Protein AF-A0A4Q3UTW3-F1 (afdb_monomer_lite)

Structure (mmCIF, N/CA/C/O backbone):
data_AF-A0A4Q3UTW3-F1
#
_entry.id   AF-A0A4Q3UTW3-F1
#
loop_
_atom_site.group_PDB
_atom_site.id
_atom_site.type_symbol
_atom_site.label_atom_id
_atom_site.label_alt_id
_atom_site.label_comp_id
_atom_site.label_asym_id
_atom_site.label_entity_id
_atom_site.label_seq_id
_atom_site.pdbx_PDB_ins_code
_atom_site.Cartn_x
_atom_site.Cartn_y
_atom_site.Cartn_z
_atom_site.occupancy
_atom_site.B_iso_or_equiv
_atom_site.auth_seq_id
_atom_site.auth_comp_id
_atom_site.auth_asym_id
_atom_site.auth_atom_id
_atom_site.pdbx_PDB_model_num
ATOM 1 N N . MET A 1 1 ? 31.733 -34.500 14.246 1.00 37.34 1 MET A N 1
ATOM 2 C CA . MET A 1 1 ? 31.098 -33.843 13.083 1.00 37.34 1 MET A CA 1
ATOM 3 C C . MET A 1 1 ? 30.281 -32.675 13.599 1.00 37.34 1 MET A C 1
ATOM 5 O O . MET A 1 1 ? 29.190 -32.876 14.114 1.00 37.34 1 MET A O 1
ATOM 9 N N . THR A 1 2 ? 30.853 -31.477 13.564 1.00 31.30 2 THR A N 1
ATOM 10 C CA . THR A 1 2 ? 30.226 -30.256 14.083 1.00 31.30 2 THR A CA 1
ATOM 11 C C . THR A 1 2 ? 29.496 -29.592 12.922 1.00 31.30 2 THR A C 1
ATOM 13 O O . THR A 1 2 ? 30.131 -29.152 11.967 1.00 31.30 2 THR A O 1
ATOM 16 N N . ALA A 1 3 ? 28.164 -29.593 12.955 1.00 35.12 3 ALA A N 1
ATOM 17 C CA . ALA A 1 3 ? 27.350 -28.934 11.943 1.00 35.12 3 ALA A CA 1
ATOM 18 C C . ALA A 1 3 ? 27.510 -27.413 12.083 1.00 35.12 3 ALA A C 1
ATOM 20 O O . ALA A 1 3 ? 27.048 -26.816 13.055 1.00 35.12 3 ALA A O 1
ATOM 21 N N . ALA A 1 4 ? 28.188 -26.793 11.118 1.00 31.64 4 ALA A N 1
ATOM 22 C CA . ALA A 1 4 ? 28.240 -25.347 10.988 1.00 31.64 4 ALA A CA 1
ATOM 23 C C . ALA A 1 4 ? 26.857 -24.847 10.547 1.00 31.64 4 ALA A C 1
ATOM 25 O O . ALA A 1 4 ? 26.476 -24.963 9.383 1.00 31.64 4 ALA A O 1
ATOM 26 N N . PHE A 1 5 ? 26.087 -24.302 11.488 1.00 34.12 5 PHE A N 1
ATOM 27 C CA . PHE A 1 5 ? 24.938 -23.466 11.162 1.00 34.12 5 PHE A CA 1
ATOM 28 C C . PHE A 1 5 ? 25.466 -22.175 10.532 1.00 34.12 5 PHE A C 1
ATOM 30 O O . PHE A 1 5 ? 25.939 -21.279 11.229 1.00 34.12 5 PHE A O 1
ATOM 37 N N . ALA A 1 6 ? 25.405 -22.088 9.204 1.00 33.47 6 ALA A N 1
ATOM 38 C CA . ALA A 1 6 ? 25.599 -20.834 8.498 1.00 33.47 6 ALA A CA 1
ATOM 39 C C . ALA A 1 6 ? 24.454 -19.887 8.884 1.00 33.47 6 ALA A C 1
ATOM 41 O O . ALA A 1 6 ? 23.331 -20.000 8.390 1.00 33.47 6 ALA A O 1
ATOM 42 N N . PHE A 1 7 ? 24.730 -18.963 9.802 1.00 32.09 7 PHE A N 1
ATOM 43 C CA . PHE A 1 7 ? 23.918 -17.768 9.972 1.00 32.09 7 PHE A CA 1
ATOM 44 C C . PHE A 1 7 ? 24.025 -16.974 8.664 1.00 32.09 7 PHE A C 1
ATOM 46 O O . PHE A 1 7 ? 25.027 -16.304 8.423 1.00 32.09 7 PHE A O 1
ATOM 53 N N . LEU A 1 8 ? 23.013 -17.067 7.795 1.00 37.88 8 LEU A N 1
ATOM 54 C CA . LEU A 1 8 ? 22.825 -16.070 6.745 1.00 37.88 8 LEU A CA 1
ATOM 55 C C . LEU A 1 8 ? 22.549 -14.746 7.465 1.00 37.88 8 LEU A C 1
ATOM 57 O O . LEU A 1 8 ? 21.444 -14.513 7.960 1.00 37.88 8 LEU A O 1
ATOM 61 N N . ALA A 1 9 ? 23.573 -13.907 7.593 1.00 41.78 9 ALA A N 1
ATOM 62 C CA . ALA A 1 9 ? 23.400 -12.541 8.047 1.00 41.78 9 ALA A CA 1
ATOM 63 C C . ALA A 1 9 ? 22.489 -11.834 7.034 1.00 41.78 9 ALA A C 1
ATOM 65 O O . ALA A 1 9 ? 22.866 -11.638 5.880 1.00 41.78 9 ALA A O 1
ATOM 66 N N . PHE A 1 10 ? 21.266 -11.495 7.446 1.00 49.75 10 PHE A N 1
ATOM 67 C CA . PHE A 1 10 ? 20.414 -10.592 6.680 1.00 49.75 10 PHE A CA 1
ATOM 68 C C . PHE A 1 10 ? 21.108 -9.227 6.664 1.00 49.75 10 PHE A C 1
ATOM 70 O O . PHE A 1 10 ? 21.113 -8.528 7.678 1.00 49.75 10 PHE A O 1
ATOM 77 N N . LEU A 1 11 ? 21.723 -8.867 5.535 1.00 55.97 11 LEU A N 1
ATOM 78 C CA . LEU A 1 11 ? 22.140 -7.489 5.296 1.00 55.97 11 LEU A CA 1
ATOM 79 C C . LEU A 1 11 ? 20.900 -6.585 5.408 1.00 55.97 11 LEU A C 1
ATOM 81 O O . LEU A 1 11 ? 19.813 -6.992 4.978 1.00 55.97 11 LEU A O 1
ATOM 85 N N . PRO A 1 12 ? 21.021 -5.394 6.020 1.00 60.62 12 PRO A N 1
ATOM 86 C CA . PRO A 1 12 ? 19.911 -4.457 6.077 1.00 60.62 12 PRO A CA 1
ATOM 87 C C . PRO A 1 12 ? 19.474 -4.091 4.652 1.00 60.62 12 PRO A C 1
ATOM 89 O O . PRO A 1 12 ? 20.316 -4.063 3.750 1.00 60.62 12 PRO A O 1
ATOM 92 N N . PRO A 1 13 ? 18.178 -3.809 4.435 1.00 76.00 13 PRO A N 1
ATOM 93 C CA . PRO A 1 13 ? 17.708 -3.399 3.124 1.00 76.00 13 PRO A CA 1
ATOM 94 C C . PRO A 1 13 ? 18.438 -2.128 2.686 1.00 76.00 13 PRO A C 1
ATOM 96 O O . PRO A 1 13 ? 18.526 -1.162 3.447 1.00 76.00 13 PRO A O 1
ATOM 99 N N . SER A 1 14 ? 18.971 -2.139 1.467 1.00 87.62 14 SER A N 1
ATOM 100 C CA . SER A 1 14 ? 19.567 -0.969 0.824 1.00 87.62 14 SER A CA 1
ATOM 101 C C . SER A 1 14 ? 18.603 -0.400 -0.203 1.00 87.62 14 SER A C 1
ATOM 103 O O . SER A 1 14 ? 17.902 -1.154 -0.875 1.00 87.62 14 SER A O 1
ATOM 105 N N . THR A 1 15 ? 18.587 0.923 -0.341 1.00 92.56 15 THR A N 1
ATOM 106 C CA . THR A 1 15 ? 17.746 1.612 -1.323 1.00 92.56 15 THR A CA 1
ATOM 107 C C . THR A 1 15 ? 18.610 2.204 -2.427 1.00 92.56 15 THR A C 1
ATOM 109 O O . THR A 1 15 ? 19.532 2.971 -2.152 1.00 92.56 15 THR A O 1
ATOM 112 N N . GLU A 1 16 ? 18.284 1.877 -3.672 1.00 94.56 16 GLU A N 1
ATOM 113 C CA . GLU A 1 16 ? 18.869 2.446 -4.882 1.00 94.56 16 GLU A CA 1
ATOM 114 C C . GLU A 1 16 ? 17.836 3.350 -5.567 1.00 94.56 16 GLU A C 1
ATOM 116 O O . GLU A 1 16 ? 16.800 2.874 -6.030 1.00 94.56 16 GLU A O 1
ATOM 121 N N . SER A 1 17 ? 18.114 4.653 -5.654 1.00 96.25 17 SER A N 1
ATOM 122 C CA . SER A 1 17 ? 17.310 5.570 -6.470 1.00 96.25 17 SER A CA 1
ATOM 123 C C . SER A 1 17 ? 17.762 5.515 -7.923 1.00 96.25 17 SER A C 1
ATOM 125 O O . SER A 1 17 ? 18.927 5.789 -8.220 1.00 96.25 17 SER A O 1
ATOM 127 N N . LEU A 1 18 ? 16.837 5.233 -8.838 1.00 97.25 18 LEU A N 1
ATOM 128 C CA . LEU A 1 18 ? 17.127 5.181 -10.268 1.00 97.25 18 LEU A CA 1
ATOM 129 C C . LEU A 1 18 ? 17.115 6.594 -10.856 1.00 97.25 18 LEU A C 1
ATOM 131 O O . LEU A 1 18 ? 16.125 7.315 -10.741 1.00 97.25 18 LEU A O 1
ATOM 135 N N . ARG A 1 19 ? 18.227 7.000 -11.479 1.00 97.50 19 ARG A N 1
ATOM 136 C CA . ARG A 1 19 ? 18.476 8.411 -11.837 1.00 97.50 19 ARG A CA 1
ATOM 137 C C . ARG A 1 19 ? 18.655 8.687 -13.323 1.00 97.50 19 ARG A C 1
ATOM 139 O O . ARG A 1 19 ? 18.688 9.852 -13.711 1.00 97.50 19 ARG A O 1
ATOM 146 N N . GLU A 1 20 ? 18.741 7.656 -14.151 1.00 97.38 20 GLU A N 1
ATOM 147 C CA . GLU A 1 20 ? 18.898 7.787 -15.600 1.00 97.38 20 GLU A CA 1
ATOM 148 C C . GLU A 1 20 ? 17.799 7.015 -16.317 1.00 97.38 20 GLU A C 1
ATOM 150 O O . GLU A 1 20 ? 17.431 5.911 -15.911 1.00 97.38 20 GLU A O 1
ATOM 155 N N . ALA A 1 21 ? 17.239 7.620 -17.360 1.00 97.56 21 ALA A N 1
ATOM 156 C CA . ALA A 1 21 ? 16.095 7.068 -18.059 1.00 97.56 21 ALA A CA 1
ATOM 157 C C . ALA A 1 21 ? 15.980 7.606 -19.486 1.00 97.56 21 ALA A C 1
ATOM 159 O O . ALA A 1 21 ? 16.670 8.543 -19.890 1.00 97.56 21 ALA A O 1
ATOM 160 N N . TRP A 1 22 ? 15.018 7.057 -20.218 1.00 96.44 22 TRP A N 1
ATOM 161 C CA . TRP A 1 22 ? 14.526 7.599 -21.477 1.00 96.44 22 TRP A CA 1
ATOM 162 C C . TRP A 1 22 ? 13.038 7.892 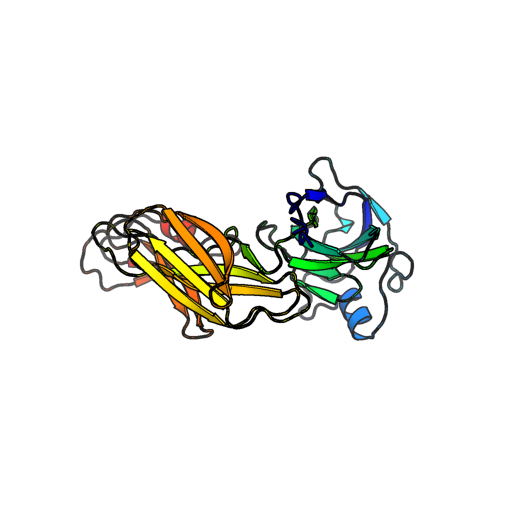-21.355 1.00 96.44 22 TRP A C 1
ATOM 164 O O . TRP A 1 22 ? 12.307 7.117 -20.749 1.00 96.44 22 TRP A O 1
ATOM 174 N N . VAL A 1 23 ? 12.568 8.979 -21.953 1.00 94.88 23 VAL A N 1
ATOM 175 C CA . VAL A 1 23 ? 11.155 9.361 -21.960 1.00 94.88 23 VAL A CA 1
ATOM 176 C C . VAL A 1 23 ? 10.637 9.485 -23.384 1.00 94.88 23 VAL A C 1
ATOM 178 O O . VAL A 1 23 ? 11.327 9.994 -24.265 1.00 94.88 23 VAL A O 1
ATOM 181 N N . VAL A 1 24 ? 9.399 9.051 -23.591 1.00 91.62 24 VAL A N 1
ATOM 182 C CA . VAL A 1 24 ? 8.618 9.308 -24.797 1.00 91.62 24 VAL A CA 1
ATOM 183 C C . VAL A 1 24 ? 7.271 9.932 -24.400 1.00 91.62 24 VAL A C 1
ATOM 185 O O . VAL A 1 24 ? 6.532 9.356 -23.594 1.00 91.62 24 VAL A O 1
ATOM 188 N N . PRO A 1 25 ? 6.905 11.105 -24.945 1.00 89.12 25 PRO A N 1
ATOM 189 C CA . PRO A 1 25 ? 5.555 11.636 -24.801 1.00 89.12 25 PRO A CA 1
ATOM 190 C C . PRO A 1 25 ? 4.553 10.737 -25.530 1.00 89.12 25 PRO A C 1
ATOM 192 O O . PRO A 1 25 ? 4.740 10.427 -26.707 1.00 89.12 25 PRO A O 1
ATOM 195 N N . VAL A 1 26 ? 3.449 10.371 -24.881 1.00 81.19 26 VAL A N 1
ATOM 196 C CA . VAL A 1 26 ? 2.353 9.668 -25.559 1.00 81.19 26 VAL A CA 1
ATOM 197 C C . VAL A 1 26 ? 1.284 10.691 -25.908 1.00 81.19 26 VAL A C 1
ATOM 199 O O . VAL A 1 26 ? 0.589 11.211 -25.035 1.00 81.19 26 VAL A O 1
ATOM 202 N N . LYS A 1 27 ? 1.161 10.998 -27.200 1.00 67.69 27 LYS A N 1
ATOM 203 C CA . LYS A 1 27 ? 0.128 11.905 -27.707 1.00 67.69 27 LYS A CA 1
ATOM 204 C C . LYS A 1 27 ? -1.228 11.195 -27.684 1.00 67.69 27 LYS A C 1
ATOM 206 O O . LYS A 1 27 ? -1.387 10.144 -28.291 1.00 67.69 27 LYS A O 1
ATOM 211 N N . GLY A 1 28 ? -2.205 11.789 -27.010 1.00 62.19 28 GLY A N 1
ATOM 212 C CA . GLY A 1 28 ? -3.598 11.344 -27.009 1.00 62.19 28 GLY A CA 1
ATOM 213 C C . GLY A 1 28 ? -4.480 12.370 -26.293 1.00 62.19 28 GLY A C 1
ATOM 214 O O . GLY A 1 28 ? -3.969 13.092 -25.431 1.00 62.19 28 GLY A O 1
ATOM 215 N N . PRO A 1 29 ? -5.777 12.492 -26.629 1.00 52.41 29 PRO A N 1
ATOM 216 C CA . PRO A 1 29 ? -6.649 13.443 -25.954 1.00 52.41 29 PRO A CA 1
ATOM 217 C C . PRO A 1 29 ? -6.776 13.043 -24.483 1.00 52.41 29 PRO A C 1
ATOM 219 O O . PRO A 1 29 ? -7.221 11.938 -24.172 1.00 52.41 29 PRO A O 1
ATOM 222 N N . SER A 1 30 ? -6.437 13.948 -23.563 1.00 53.22 30 SER A N 1
ATOM 223 C CA . SER A 1 30 ? -6.634 13.745 -22.118 1.00 53.22 30 SER A CA 1
ATOM 224 C C . SER A 1 30 ? -8.108 13.512 -21.739 1.00 53.22 30 SER A C 1
ATOM 226 O O . SER A 1 30 ? -8.396 13.013 -20.650 1.00 53.22 30 SER A O 1
ATOM 228 N N . THR A 1 31 ? -9.025 13.841 -22.655 1.00 51.91 31 THR A N 1
ATOM 229 C CA . THR A 1 31 ? -10.488 13.792 -22.540 1.00 51.91 31 THR A CA 1
ATOM 230 C C . THR A 1 31 ? -11.150 12.663 -23.340 1.00 51.91 31 THR A C 1
ATOM 232 O O . THR A 1 31 ? -12.377 12.590 -23.372 1.00 51.91 31 THR A O 1
ATOM 235 N N . ALA A 1 32 ? -10.386 11.775 -23.987 1.00 57.78 32 ALA A N 1
ATOM 236 C CA . ALA A 1 32 ? -10.975 10.644 -24.702 1.00 57.78 32 ALA A CA 1
ATOM 237 C C . ALA A 1 32 ? -11.676 9.689 -23.718 1.00 57.78 32 ALA A C 1
ATOM 239 O O . ALA A 1 32 ? -11.075 9.259 -22.731 1.00 57.78 32 ALA A O 1
ATOM 240 N N . GLN A 1 33 ? -12.941 9.350 -23.996 1.00 53.84 33 GLN A N 1
ATOM 241 C CA . GLN A 1 33 ? -13.722 8.401 -23.187 1.00 53.84 33 GLN A CA 1
ATOM 242 C C . GLN A 1 33 ? -13.119 6.990 -23.210 1.00 53.84 33 GLN A C 1
ATOM 244 O O . GLN A 1 33 ? -13.188 6.273 -22.217 1.00 53.84 33 GLN A O 1
ATOM 249 N N . ILE A 1 34 ? -12.476 6.622 -24.322 1.00 56.53 34 ILE A N 1
ATOM 250 C CA . ILE A 1 34 ? -11.672 5.409 -24.463 1.00 56.53 34 ILE A CA 1
ATOM 251 C C . ILE A 1 34 ? -10.224 5.859 -24.623 1.00 56.53 34 ILE A C 1
ATOM 253 O O . ILE A 1 34 ? -9.866 6.498 -25.614 1.00 56.53 34 ILE A O 1
ATOM 257 N N . ARG A 1 35 ? -9.391 5.562 -23.626 1.00 61.09 35 ARG A N 1
ATOM 258 C CA . ARG A 1 35 ? -7.955 5.829 -23.701 1.00 61.09 35 ARG A CA 1
ATOM 259 C C . ARG A 1 35 ? -7.275 4.644 -24.363 1.00 61.09 35 ARG A C 1
ATOM 261 O O . ARG A 1 35 ? -7.392 3.526 -23.877 1.00 61.09 35 ARG A O 1
ATOM 268 N N . PHE A 1 36 ? -6.550 4.908 -25.442 1.00 67.19 36 PHE A N 1
ATOM 269 C CA . PHE A 1 36 ? -5.643 3.937 -26.034 1.00 67.19 36 PHE A CA 1
ATOM 270 C C . PHE A 1 36 ? -4.236 4.224 -25.512 1.00 67.19 36 PHE A C 1
ATOM 272 O O . PHE A 1 36 ? -3.675 5.286 -25.795 1.00 67.19 36 PHE A O 1
ATOM 279 N N . ASP A 1 37 ? -3.690 3.319 -24.703 1.00 76.25 37 ASP A N 1
ATOM 280 C CA . ASP A 1 37 ? -2.284 3.365 -24.323 1.00 76.25 37 ASP A CA 1
ATOM 281 C C . ASP A 1 37 ? -1.492 2.498 -25.312 1.00 76.25 37 ASP A C 1
ATOM 283 O O . ASP A 1 37 ? -1.653 1.277 -25.315 1.00 76.25 37 ASP A O 1
ATOM 287 N N . PRO A 1 38 ? -0.659 3.092 -26.185 1.00 79.94 38 PRO A N 1
ATOM 288 C CA . PRO A 1 38 ? 0.058 2.332 -27.199 1.00 79.94 38 PRO A CA 1
ATOM 289 C C . PRO A 1 38 ? 1.075 1.357 -26.594 1.00 79.94 38 PRO A C 1
ATOM 291 O O . PRO A 1 38 ? 1.411 0.374 -27.245 1.00 79.94 38 PRO A O 1
ATOM 294 N N . VAL A 1 39 ? 1.546 1.581 -25.360 1.00 81.88 39 VAL A N 1
ATOM 295 C CA . VAL A 1 39 ? 2.425 0.626 -24.669 1.00 81.88 39 VAL A CA 1
ATOM 296 C C . VAL A 1 39 ? 1.634 -0.582 -24.193 1.00 81.88 39 VAL A C 1
ATOM 298 O O . VAL A 1 39 ? 2.058 -1.715 -24.403 1.00 81.88 39 VAL A O 1
ATOM 301 N N . GLU A 1 40 ? 0.470 -0.353 -23.586 1.00 82.56 40 GLU A N 1
ATOM 302 C CA . GLU A 1 40 ? -0.415 -1.439 -23.161 1.00 82.56 40 GLU A CA 1
ATOM 303 C C . GLU A 1 40 ? -0.908 -2.253 -24.363 1.00 82.56 40 GLU A C 1
ATOM 305 O O . GLU A 1 40 ? -0.885 -3.481 -24.322 1.00 8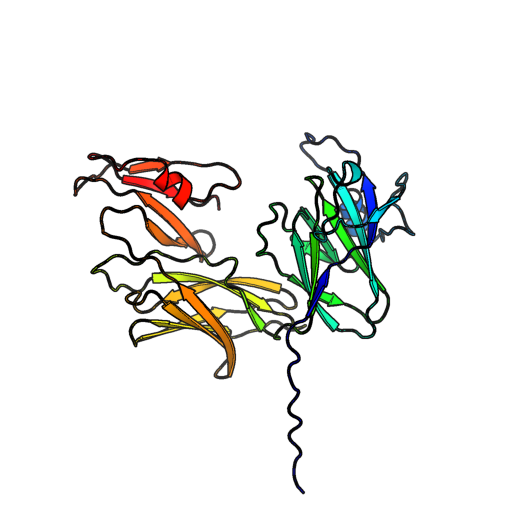2.56 40 GLU A O 1
ATOM 310 N N . ALA A 1 41 ? -1.267 -1.581 -25.460 1.00 84.44 41 ALA A N 1
ATOM 311 C CA . ALA A 1 41 ? -1.672 -2.227 -26.703 1.00 84.44 41 ALA A CA 1
ATOM 312 C C . ALA A 1 41 ? -0.548 -3.074 -27.317 1.00 84.44 41 ALA A C 1
ATOM 314 O O . ALA A 1 41 ? -0.797 -4.213 -27.710 1.00 84.44 41 ALA A O 1
ATOM 315 N N . ALA A 1 42 ? 0.685 -2.556 -27.356 1.00 86.69 42 ALA A N 1
ATOM 316 C CA . ALA A 1 42 ? 1.843 -3.309 -27.831 1.00 86.69 42 ALA A CA 1
ATOM 317 C C . ALA A 1 42 ? 2.075 -4.566 -26.977 1.00 86.69 42 ALA A C 1
ATOM 319 O O . ALA A 1 42 ? 2.185 -5.667 -27.514 1.00 86.69 42 ALA A O 1
ATOM 320 N N . PHE A 1 43 ? 2.048 -4.445 -25.645 1.00 85.94 43 PHE A N 1
ATOM 321 C CA . PHE A 1 43 ? 2.185 -5.613 -24.772 1.00 85.94 43 PHE A CA 1
ATOM 322 C C . PHE A 1 43 ? 1.035 -6.614 -24.922 1.00 85.94 43 PHE A C 1
ATOM 324 O O . PHE A 1 43 ? 1.284 -7.819 -24.930 1.00 85.94 43 PHE A O 1
ATOM 331 N N . ALA A 1 44 ? -0.204 -6.146 -25.092 1.00 86.12 44 ALA A N 1
ATOM 332 C CA . ALA A 1 44 ? -1.355 -7.009 -25.355 1.00 86.12 44 ALA A CA 1
ATOM 333 C C . ALA A 1 44 ? -1.231 -7.762 -26.693 1.00 86.12 44 ALA A C 1
ATOM 335 O O . ALA A 1 44 ? -1.688 -8.899 -26.798 1.00 86.12 44 ALA A O 1
ATOM 336 N N . ALA A 1 45 ? -0.571 -7.165 -27.690 1.00 87.75 45 ALA A N 1
ATOM 337 C CA . ALA A 1 45 ? -0.235 -7.800 -28.964 1.00 87.75 45 ALA A CA 1
ATOM 338 C C . ALA A 1 45 ? 1.002 -8.723 -28.892 1.00 87.75 45 ALA A C 1
ATOM 340 O O . ALA A 1 45 ? 1.368 -9.342 -29.890 1.00 87.75 45 ALA A O 1
ATOM 341 N N . GLY A 1 46 ? 1.651 -8.841 -27.727 1.00 85.25 46 GLY A N 1
ATOM 342 C CA . GLY A 1 46 ? 2.881 -9.621 -27.553 1.00 85.25 46 GLY A CA 1
ATOM 343 C C . GLY A 1 46 ? 4.140 -8.927 -28.084 1.00 85.25 46 GLY A C 1
ATOM 344 O O . GLY A 1 46 ? 5.185 -9.564 -28.225 1.00 85.25 46 GLY A O 1
ATOM 345 N N . GLU A 1 47 ? 4.062 -7.630 -28.374 1.00 88.19 47 GLU A N 1
ATOM 346 C CA . GLU A 1 47 ? 5.186 -6.823 -28.830 1.00 88.19 47 GLU A CA 1
ATOM 347 C C . GLU A 1 47 ? 6.018 -6.308 -27.647 1.00 88.19 47 GLU A C 1
ATOM 349 O O . GLU A 1 47 ? 5.524 -6.068 -26.543 1.00 88.19 47 GLU A O 1
ATOM 354 N N . ALA A 1 48 ? 7.318 -6.121 -27.878 1.00 85.06 48 ALA A N 1
ATOM 355 C CA . ALA A 1 48 ? 8.221 -5.543 -26.892 1.00 85.06 48 ALA A CA 1
ATOM 356 C C . ALA A 1 48 ? 8.375 -4.040 -27.135 1.00 85.06 48 ALA A C 1
ATOM 358 O O . ALA A 1 48 ? 8.741 -3.631 -28.234 1.00 85.06 48 ALA A O 1
ATOM 359 N N . VAL A 1 49 ? 8.192 -3.240 -26.085 1.00 87.25 49 VAL A N 1
ATOM 360 C CA . VAL A 1 49 ? 8.440 -1.794 -26.113 1.00 87.25 49 VAL A CA 1
ATOM 361 C C . VAL A 1 49 ? 9.724 -1.483 -25.357 1.00 87.25 49 VAL A C 1
ATOM 363 O O . VAL A 1 49 ? 9.868 -1.861 -24.195 1.00 87.25 49 VAL A O 1
ATOM 366 N N . SER A 1 50 ? 10.660 -0.781 -25.994 1.00 88.69 50 SER A N 1
ATOM 367 C CA . SER A 1 50 ? 11.887 -0.300 -25.350 1.00 88.69 50 SER A CA 1
ATOM 368 C C . SER A 1 50 ? 12.468 0.915 -26.085 1.00 88.69 50 SER A C 1
ATOM 370 O O . SER A 1 50 ? 12.010 1.239 -27.182 1.00 88.69 50 SER A O 1
ATOM 372 N N . PRO A 1 51 ? 13.499 1.583 -25.536 1.00 87.00 51 PRO A N 1
ATOM 373 C CA . PRO A 1 51 ? 14.238 2.599 -26.284 1.00 87.00 51 PRO A CA 1
ATOM 374 C C . PRO A 1 51 ? 14.821 2.092 -27.616 1.00 87.00 51 PRO A C 1
ATOM 376 O O . PRO A 1 51 ? 14.848 2.844 -28.584 1.00 87.00 51 PRO A O 1
ATOM 379 N N . ASP A 1 52 ? 15.217 0.813 -27.693 1.00 86.88 52 ASP A N 1
ATOM 380 C CA . ASP A 1 52 ? 15.773 0.203 -28.919 1.00 86.88 52 ASP A CA 1
ATOM 381 C C . ASP A 1 52 ? 14.682 -0.330 -29.864 1.00 86.88 52 ASP A C 1
ATOM 383 O O . ASP A 1 52 ? 14.942 -0.632 -31.027 1.00 86.88 52 ASP A O 1
ATOM 387 N N . ARG A 1 53 ? 13.460 -0.496 -29.352 1.00 84.12 53 ARG A N 1
ATOM 388 C CA . ARG A 1 53 ? 12.270 -0.928 -30.094 1.00 84.12 53 ARG A CA 1
ATOM 389 C C . ARG A 1 53 ? 11.138 0.058 -29.803 1.00 84.12 53 ARG A C 1
ATOM 391 O O . ARG A 1 53 ? 10.238 -0.257 -29.017 1.00 84.12 53 ARG A O 1
ATOM 398 N N . PRO A 1 54 ? 11.230 1.288 -30.340 1.00 79.69 54 PRO A N 1
ATOM 399 C CA . PRO A 1 54 ? 10.242 2.317 -30.078 1.00 79.69 54 PRO A CA 1
ATOM 400 C C . PRO A 1 54 ? 8.888 1.940 -30.675 1.00 79.69 54 PRO A C 1
ATOM 402 O O . PRO A 1 54 ? 8.806 1.266 -31.700 1.00 79.69 54 PRO A O 1
ATOM 405 N N . LEU A 1 55 ? 7.822 2.456 -30.062 1.00 75.19 55 LEU A N 1
ATOM 406 C CA . LEU A 1 55 ? 6.513 2.511 -30.709 1.00 75.19 55 LEU A CA 1
ATOM 407 C C . LEU A 1 55 ? 6.633 3.263 -32.047 1.00 75.19 55 LEU A C 1
ATOM 409 O O . LEU A 1 55 ? 7.453 4.173 -32.180 1.00 75.19 55 LEU A O 1
ATOM 413 N N . ALA A 1 56 ? 5.815 2.920 -33.041 1.00 72.38 56 ALA A N 1
ATOM 414 C CA . ALA A 1 56 ? 5.857 3.586 -34.343 1.00 72.38 56 ALA A CA 1
ATOM 415 C C . ALA A 1 56 ? 5.718 5.119 -34.196 1.00 72.38 56 ALA A C 1
ATOM 417 O O . ALA A 1 56 ? 4.737 5.617 -33.645 1.00 72.38 56 ALA A O 1
ATOM 418 N N . GLY A 1 57 ? 6.723 5.868 -34.667 1.00 70.31 57 GLY A N 1
ATOM 419 C CA . GLY A 1 57 ? 6.767 7.334 -34.569 1.00 70.31 57 GLY A CA 1
ATOM 420 C C . GLY A 1 57 ? 7.185 7.900 -33.201 1.00 70.31 57 GLY A C 1
ATOM 421 O O . GLY A 1 57 ? 7.159 9.119 -33.023 1.00 70.31 57 GLY A O 1
ATOM 422 N N . ALA A 1 58 ? 7.583 7.059 -32.242 1.00 79.25 58 ALA A N 1
ATOM 423 C CA . ALA A 1 58 ? 8.126 7.490 -30.957 1.00 79.25 58 ALA A CA 1
ATOM 424 C C . ALA A 1 58 ? 9.626 7.806 -31.047 1.00 79.25 58 ALA A C 1
ATOM 426 O O . ALA A 1 58 ? 10.428 6.957 -31.430 1.00 79.25 58 ALA A O 1
ATOM 427 N N . ALA A 1 59 ? 10.010 9.004 -30.604 1.00 85.19 59 ALA A N 1
ATOM 428 C CA . ALA A 1 59 ? 11.399 9.357 -30.336 1.00 85.19 59 ALA A CA 1
ATOM 429 C C . ALA A 1 59 ? 11.626 9.374 -28.819 1.00 85.19 59 ALA A C 1
ATOM 431 O O . ALA A 1 59 ? 11.002 10.162 -28.104 1.00 85.19 59 ALA A O 1
ATOM 432 N N . TRP A 1 60 ? 12.494 8.488 -28.335 1.00 91.62 60 TRP A N 1
ATOM 433 C CA . TRP A 1 60 ? 12.905 8.457 -26.935 1.00 91.62 60 TRP A CA 1
ATOM 434 C C . TRP A 1 60 ? 14.006 9.484 -26.685 1.00 91.62 60 TRP A C 1
ATOM 436 O O . TRP A 1 60 ? 15.009 9.512 -27.396 1.00 91.62 60 TRP A O 1
ATOM 446 N N . THR A 1 61 ? 13.854 10.275 -25.631 1.00 94.19 61 THR A N 1
ATOM 447 C CA . THR A 1 61 ? 14.844 11.274 -25.215 1.00 94.19 61 THR A CA 1
ATOM 448 C C . THR A 1 61 ? 15.428 10.880 -23.869 1.00 94.19 61 THR A C 1
ATOM 450 O O . THR A 1 61 ? 14.683 10.542 -22.951 1.00 94.19 61 THR A O 1
ATOM 453 N N . ALA A 1 62 ? 16.753 10.926 -23.729 1.00 96.12 62 ALA A N 1
ATOM 454 C CA . ALA A 1 62 ? 17.400 10.691 -22.443 1.00 96.12 62 ALA A CA 1
ATOM 455 C C . ALA A 1 62 ? 17.008 11.779 -21.429 1.00 96.12 62 ALA A C 1
ATOM 457 O O . ALA A 1 62 ? 16.954 12.964 -21.759 1.00 96.12 62 ALA A O 1
ATOM 458 N N . ILE A 1 63 ? 16.751 11.379 -20.188 1.00 97.25 63 ILE A N 1
ATOM 459 C CA . ILE A 1 63 ? 16.417 12.271 -19.078 1.00 97.25 63 ILE A CA 1
ATOM 460 C C . ILE A 1 63 ? 17.133 11.804 -17.810 1.00 97.25 63 ILE A C 1
ATOM 462 O O . ILE A 1 63 ? 17.358 10.609 -17.604 1.00 97.25 63 ILE A O 1
ATOM 466 N N . LYS A 1 64 ? 17.494 12.759 -16.953 1.00 97.69 64 LYS A N 1
ATOM 467 C CA . LYS A 1 64 ? 18.097 12.502 -15.645 1.00 97.69 64 LYS A CA 1
ATOM 468 C C . LYS A 1 64 ? 17.173 12.976 -14.534 1.00 97.69 64 LYS A C 1
ATOM 470 O O . LYS A 1 64 ? 16.449 13.957 -14.700 1.00 97.69 64 LYS A O 1
ATOM 475 N N . ALA A 1 65 ? 17.195 12.265 -13.418 1.00 97.25 65 ALA A N 1
ATOM 476 C CA . ALA A 1 65 ? 16.527 12.698 -12.205 1.00 97.25 65 ALA A CA 1
ATOM 477 C C . ALA A 1 65 ? 17.251 13.909 -11.598 1.00 97.25 65 ALA A C 1
ATOM 479 O O . ALA A 1 65 ? 18.473 14.024 -11.704 1.00 97.25 65 ALA A O 1
ATOM 480 N N . GLY A 1 66 ? 16.497 14.784 -10.934 1.00 96.25 66 GLY A N 1
ATOM 481 C CA . GLY A 1 66 ? 17.056 15.861 -10.122 1.00 96.25 66 GLY A CA 1
ATOM 482 C C . GLY A 1 66 ? 17.696 15.350 -8.827 1.00 96.25 66 GLY A C 1
ATOM 483 O O . GLY A 1 66 ? 17.741 14.146 -8.548 1.00 96.25 66 GLY A O 1
ATOM 484 N N . ASP A 1 67 ? 18.164 16.278 -7.995 1.00 95.06 67 ASP A N 1
ATOM 485 C CA . ASP A 1 67 ? 18.862 15.964 -6.739 1.00 95.06 67 ASP A CA 1
ATOM 486 C C . ASP A 1 67 ? 18.001 15.115 -5.786 1.00 95.06 67 ASP A C 1
ATOM 488 O O . ASP A 1 67 ? 18.480 14.148 -5.185 1.00 95.06 67 ASP A O 1
ATOM 492 N N . ASP A 1 68 ? 16.693 15.386 -5.754 1.00 93.62 68 ASP A N 1
ATOM 493 C CA . ASP A 1 68 ? 15.679 14.661 -4.977 1.00 93.62 68 ASP A CA 1
ATOM 494 C C . ASP A 1 68 ? 15.401 13.219 -5.467 1.00 93.62 68 ASP A C 1
ATOM 496 O O . ASP A 1 68 ? 14.633 12.476 -4.836 1.00 93.62 68 ASP A O 1
ATOM 500 N N . GLY A 1 69 ? 16.039 12.815 -6.571 1.00 95.06 69 GLY A N 1
ATOM 501 C CA . GLY A 1 69 ? 15.891 11.510 -7.211 1.00 95.06 69 GLY A CA 1
ATOM 502 C C . GLY A 1 69 ? 14.651 11.396 -8.096 1.00 95.06 69 GLY A C 1
ATOM 503 O O . GLY A 1 69 ? 14.326 10.294 -8.529 1.00 95.06 69 GLY A O 1
ATOM 504 N N . ALA A 1 70 ? 13.945 12.497 -8.369 1.00 97.31 70 ALA A N 1
ATOM 505 C CA . ALA A 1 70 ? 12.765 12.489 -9.221 1.00 97.31 70 ALA A CA 1
ATOM 506 C C . ALA A 1 70 ? 13.069 12.974 -10.643 1.00 97.31 70 ALA A C 1
ATOM 508 O O . ALA A 1 70 ? 13.744 13.978 -10.860 1.00 97.31 70 ALA A O 1
ATOM 509 N N . PHE A 1 71 ? 12.485 12.298 -11.624 1.00 98.00 71 PHE A N 1
ATOM 510 C CA . PHE A 1 71 ? 12.352 12.787 -12.988 1.00 98.00 71 PHE A CA 1
ATOM 511 C C . PHE A 1 71 ? 11.188 13.777 -13.058 1.00 98.00 71 PHE A C 1
ATOM 513 O O . PHE A 1 71 ? 10.096 13.504 -12.545 1.00 98.00 71 PHE A O 1
ATOM 520 N N . THR A 1 72 ? 11.399 14.912 -13.718 1.00 96.50 72 THR A N 1
ATOM 521 C CA . THR A 1 72 ? 10.378 15.943 -13.942 1.00 96.50 72 THR A CA 1
ATOM 522 C C . THR A 1 72 ? 10.446 16.465 -15.372 1.00 96.50 72 THR A C 1
ATOM 524 O O . THR A 1 72 ? 11.508 16.492 -15.987 1.00 96.50 72 THR A O 1
ATOM 527 N N . GLY A 1 73 ? 9.303 16.867 -15.927 1.00 92.12 73 GLY A N 1
ATOM 528 C CA . GLY A 1 73 ? 9.256 17.520 -17.235 1.00 92.12 73 GLY A CA 1
ATOM 529 C C . GLY A 1 73 ? 7.946 17.301 -17.980 1.00 92.12 73 GLY A C 1
ATOM 530 O O . GLY A 1 73 ? 7.184 16.379 -17.686 1.00 92.12 73 GLY A O 1
ATOM 531 N N . ASP A 1 74 ? 7.687 18.137 -18.984 1.00 90.31 74 ASP A N 1
ATOM 532 C CA . ASP A 1 74 ? 6.432 18.083 -19.742 1.00 90.31 74 ASP A CA 1
ATOM 533 C C . ASP A 1 74 ? 6.296 16.817 -20.591 1.00 90.31 74 ASP A C 1
ATOM 535 O O . ASP A 1 74 ? 5.191 16.304 -20.742 1.00 90.31 74 ASP A O 1
ATOM 539 N N . ALA A 1 75 ? 7.410 16.230 -21.041 1.00 89.75 75 ALA A N 1
ATOM 540 C CA . ALA A 1 75 ? 7.415 14.935 -21.725 1.00 89.75 75 ALA A CA 1
ATOM 541 C C . ALA A 1 75 ? 6.850 13.790 -20.858 1.00 89.75 75 ALA A C 1
ATOM 543 O O . ALA A 1 75 ? 6.387 12.788 -21.398 1.00 89.75 75 ALA A O 1
ATOM 544 N N . LEU A 1 76 ? 6.859 13.941 -19.526 1.00 90.94 76 LEU A N 1
ATOM 545 C CA . LEU A 1 76 ? 6.276 12.988 -18.578 1.00 90.94 76 LEU A CA 1
ATOM 546 C C . LEU A 1 76 ? 4.778 13.228 -18.335 1.00 90.94 76 LEU A C 1
ATOM 548 O O . LEU A 1 76 ? 4.137 12.417 -17.669 1.00 90.94 76 LEU A O 1
ATOM 552 N N . ARG A 1 77 ? 4.185 14.329 -18.811 1.00 90.19 77 ARG A N 1
ATOM 553 C CA . ARG A 1 77 ? 2.737 14.559 -18.688 1.00 90.19 77 ARG A CA 1
ATOM 554 C C . ARG A 1 77 ? 2.020 13.712 -19.725 1.00 90.19 77 ARG A C 1
ATOM 556 O O . ARG A 1 77 ? 2.010 14.042 -20.904 1.00 90.19 77 ARG A O 1
ATOM 563 N N . SER A 1 78 ? 1.414 12.616 -19.279 1.00 86.12 78 SER A N 1
ATOM 564 C CA . SER A 1 78 ? 0.942 11.559 -20.182 1.00 86.12 78 SER A CA 1
ATOM 565 C C . SER A 1 78 ? 2.094 10.988 -21.015 1.00 86.12 78 SER A C 1
ATOM 567 O O . SER A 1 78 ? 1.930 10.678 -22.193 1.00 86.12 78 SER A O 1
ATOM 569 N N . GLY A 1 79 ? 3.266 10.820 -20.401 1.00 90.69 79 GLY A N 1
ATOM 570 C CA . GLY A 1 79 ? 4.435 10.189 -21.010 1.00 90.69 79 GLY A CA 1
ATOM 571 C C . GLY A 1 79 ? 4.605 8.732 -20.599 1.00 90.69 79 GLY A C 1
ATOM 572 O O . GLY A 1 79 ? 3.889 8.218 -19.731 1.00 90.69 79 GLY A O 1
ATOM 573 N N . VAL A 1 80 ? 5.572 8.073 -21.223 1.00 92.94 80 VAL A N 1
ATOM 574 C CA . VAL A 1 80 ? 6.133 6.802 -20.764 1.00 92.94 80 VAL A CA 1
ATOM 575 C C . VAL A 1 80 ? 7.620 7.005 -20.545 1.00 92.94 80 VAL A C 1
ATOM 577 O O . VAL A 1 80 ? 8.299 7.617 -21.366 1.00 92.94 80 VAL A O 1
ATOM 580 N N . ILE A 1 81 ? 8.121 6.500 -19.427 1.00 95.56 81 ILE A N 1
ATOM 581 C CA . ILE A 1 81 ? 9.543 6.505 -19.098 1.00 95.56 81 ILE A CA 1
ATOM 582 C C . ILE A 1 81 ? 10.052 5.069 -19.027 1.00 95.56 81 ILE A C 1
ATOM 584 O O . ILE A 1 81 ? 9.358 4.184 -18.531 1.00 95.56 81 ILE A O 1
ATOM 588 N N . ALA A 1 82 ? 11.251 4.855 -19.549 1.00 96.69 82 ALA A N 1
ATOM 589 C CA . ALA A 1 82 ? 11.964 3.594 -19.569 1.00 96.69 82 ALA A CA 1
ATOM 590 C C . ALA A 1 82 ? 13.249 3.725 -18.762 1.00 96.69 82 ALA A C 1
ATOM 592 O O . ALA A 1 82 ? 14.038 4.641 -18.989 1.00 96.69 82 ALA A O 1
ATOM 593 N N . ILE A 1 83 ? 13.474 2.784 -17.854 1.00 97.88 83 ILE A N 1
ATOM 594 C CA . ILE A 1 83 ? 14.679 2.697 -17.037 1.00 97.88 83 ILE A CA 1
ATOM 595 C C . ILE A 1 83 ? 15.281 1.311 -17.232 1.00 97.88 83 ILE A C 1
ATOM 597 O O . ILE A 1 83 ? 14.580 0.302 -17.121 1.00 97.88 83 ILE A O 1
ATOM 601 N N . ARG A 1 84 ? 16.581 1.260 -17.527 1.00 97.06 84 ARG A N 1
ATOM 602 C CA . ARG A 1 84 ? 17.339 0.008 -17.556 1.00 97.06 84 ARG A CA 1
ATOM 603 C C . ARG A 1 84 ? 18.016 -0.202 -16.215 1.00 97.06 84 ARG A C 1
ATOM 605 O O . ARG A 1 84 ? 18.646 0.711 -15.696 1.00 97.06 84 ARG A O 1
ATOM 612 N N . VAL A 1 85 ? 17.893 -1.411 -15.685 1.00 97.31 85 VAL A N 1
ATOM 613 C CA . VAL A 1 85 ? 18.509 -1.815 -14.422 1.00 97.31 85 VAL A CA 1
ATOM 614 C C . VAL A 1 85 ? 19.344 -3.060 -14.673 1.00 97.31 85 VAL A C 1
ATOM 616 O O . VAL A 1 85 ? 18.804 -4.125 -14.986 1.00 97.31 85 VAL A O 1
ATOM 619 N N . ALA A 1 86 ? 20.659 -2.931 -14.529 1.00 96.44 86 ALA A N 1
ATOM 620 C CA . ALA A 1 86 ? 21.563 -4.069 -14.569 1.00 96.44 86 ALA A CA 1
ATOM 621 C C . ALA A 1 86 ? 21.546 -4.786 -13.214 1.00 96.44 86 ALA A C 1
ATOM 623 O O . ALA A 1 86 ? 21.659 -4.159 -12.162 1.00 96.44 86 ALA A O 1
ATOM 624 N N . SER A 1 87 ? 21.419 -6.111 -13.227 1.00 96.94 87 SER A N 1
ATOM 625 C CA . SER A 1 87 ? 21.483 -6.934 -12.022 1.00 96.94 87 SER A CA 1
ATOM 626 C C . SER A 1 87 ? 22.600 -7.971 -12.142 1.00 96.94 87 SER A C 1
ATOM 628 O O . SER A 1 87 ? 22.596 -8.755 -13.095 1.00 96.94 87 SER A O 1
ATOM 630 N N . PRO A 1 88 ? 23.560 -8.036 -11.202 1.00 94.75 88 PRO A N 1
ATOM 631 C CA . PRO A 1 88 ? 24.665 -9.000 -11.280 1.00 94.75 88 PRO A CA 1
ATOM 632 C C . PRO A 1 88 ? 24.193 -10.453 -11.119 1.00 94.75 88 PRO A C 1
ATOM 634 O O . PRO A 1 88 ? 24.844 -11.395 -11.577 1.00 94.75 88 PRO A O 1
ATOM 637 N N . GLU A 1 89 ? 23.028 -10.638 -10.508 1.00 95.81 89 GLU A N 1
ATOM 638 C CA . GLU A 1 89 ? 22.385 -11.917 -10.271 1.00 95.81 89 GLU A CA 1
ATOM 639 C C . GLU A 1 89 ? 20.870 -11.770 -10.369 1.00 95.81 89 GLU A C 1
ATOM 641 O O . GLU A 1 89 ? 20.327 -10.667 -10.362 1.00 95.81 89 GLU A O 1
ATOM 646 N N . SER A 1 90 ? 20.159 -12.891 -10.433 1.00 96.00 90 SER A N 1
ATOM 647 C CA . SER A 1 90 ? 18.710 -12.831 -10.332 1.00 96.00 90 SER A CA 1
ATOM 648 C C . SER A 1 90 ? 18.331 -12.602 -8.867 1.00 96.00 90 SER A C 1
ATOM 650 O O . SER A 1 90 ? 18.389 -13.537 -8.064 1.00 96.00 90 SER A O 1
ATOM 652 N N . ARG A 1 91 ? 17.813 -11.416 -8.525 1.00 95.56 91 ARG A N 1
ATOM 653 C CA . ARG A 1 91 ? 17.388 -11.032 -7.156 1.00 95.56 91 ARG A CA 1
ATOM 654 C C . ARG A 1 91 ? 15.934 -10.541 -7.065 1.00 95.56 91 ARG A C 1
ATOM 656 O O . ARG A 1 91 ? 15.286 -10.310 -8.085 1.00 95.56 91 ARG A O 1
ATOM 663 N N . THR A 1 92 ? 15.385 -10.481 -5.854 1.00 96.75 92 THR A N 1
ATOM 664 C CA . THR A 1 92 ? 14.082 -9.846 -5.590 1.00 96.75 92 THR A CA 1
ATOM 665 C C . THR A 1 92 ? 14.329 -8.476 -4.971 1.00 96.75 92 THR A C 1
ATOM 667 O O . THR A 1 92 ? 15.171 -8.359 -4.082 1.00 96.75 92 THR A O 1
ATOM 670 N N . ALA A 1 93 ? 13.584 -7.469 -5.417 1.00 97.12 93 ALA A N 1
ATOM 671 C CA . ALA A 1 93 ? 13.584 -6.120 -4.853 1.00 97.12 93 ALA A CA 1
ATOM 672 C C . ALA A 1 93 ? 12.146 -5.662 -4.585 1.00 97.12 93 ALA A C 1
ATOM 674 O O . ALA A 1 93 ? 11.197 -6.264 -5.095 1.00 97.12 93 ALA A O 1
ATOM 675 N N . LEU A 1 94 ? 11.975 -4.596 -3.807 1.00 97.69 94 LEU A N 1
ATOM 676 C CA . LEU A 1 94 ? 10.723 -3.845 -3.761 1.00 97.69 94 LEU A CA 1
ATOM 677 C C . LEU A 1 94 ? 10.839 -2.635 -4.684 1.00 97.69 94 LEU A C 1
ATOM 679 O O . LEU A 1 94 ? 11.771 -1.850 -4.559 1.00 97.69 94 LEU A O 1
ATOM 683 N N . LEU A 1 95 ? 9.884 -2.496 -5.592 1.00 98.19 95 LEU A N 1
ATOM 684 C CA . LEU A 1 95 ? 9.734 -1.350 -6.473 1.00 98.19 95 LEU A CA 1
ATOM 685 C C . LEU A 1 95 ? 8.830 -0.309 -5.812 1.00 98.19 95 LEU A C 1
ATOM 687 O O . LEU A 1 95 ? 7.659 -0.593 -5.544 1.00 98.19 95 LEU A O 1
ATOM 691 N N . GLU A 1 96 ? 9.359 0.893 -5.604 1.00 97.69 96 GLU A N 1
ATOM 692 C CA . GLU A 1 96 ? 8.615 2.059 -5.123 1.00 97.69 96 GLU A CA 1
ATOM 693 C C . GLU A 1 96 ? 8.641 3.139 -6.213 1.00 97.69 96 GLU A C 1
ATOM 695 O O . GLU A 1 96 ? 9.666 3.768 -6.457 1.00 97.69 96 GLU A O 1
ATOM 700 N N . ALA A 1 97 ? 7.519 3.317 -6.919 1.00 97.44 97 ALA A N 1
ATOM 701 C CA . ALA A 1 97 ? 7.431 4.143 -8.129 1.00 97.44 97 ALA A CA 1
ATOM 702 C C . ALA A 1 97 ? 6.391 5.268 -7.981 1.00 97.44 97 ALA A C 1
ATOM 704 O O . ALA A 1 97 ? 5.301 5.224 -8.558 1.00 97.44 97 ALA A O 1
ATOM 705 N N . GLN A 1 98 ? 6.735 6.283 -7.190 1.00 97.31 98 GLN A N 1
ATOM 706 C CA . GLN A 1 98 ? 5.869 7.419 -6.863 1.00 97.31 98 GLN A CA 1
ATOM 707 C C . GLN A 1 98 ? 5.633 8.313 -8.086 1.00 97.31 98 GLN A C 1
ATOM 709 O O . GLN A 1 98 ? 6.569 8.915 -8.610 1.00 97.31 98 GLN A O 1
ATOM 714 N N . GLY A 1 99 ? 4.379 8.435 -8.518 1.00 95.19 99 GLY A N 1
ATOM 715 C CA . GLY A 1 99 ? 3.939 9.206 -9.687 1.00 95.19 99 GLY A CA 1
ATOM 716 C C . GLY A 1 99 ? 3.604 8.348 -10.913 1.00 95.19 99 GLY A C 1
ATOM 717 O O . GLY A 1 99 ? 3.040 8.859 -11.890 1.00 95.19 99 GLY A O 1
ATOM 718 N N . ALA A 1 100 ? 3.900 7.045 -10.874 1.00 95.25 100 ALA A N 1
ATOM 719 C CA . ALA A 1 100 ? 3.509 6.113 -11.926 1.00 95.25 100 ALA A CA 1
ATOM 720 C C . ALA A 1 100 ? 2.008 5.815 -11.841 1.00 95.25 100 ALA A C 1
ATOM 722 O O . ALA A 1 100 ? 1.493 5.462 -10.793 1.00 95.25 100 ALA A O 1
ATOM 723 N N . SER A 1 101 ? 1.293 5.900 -12.955 1.00 91.75 101 SER A N 1
ATOM 724 C CA . SER A 1 101 ? -0.089 5.409 -13.067 1.00 91.75 101 SER A CA 1
ATOM 725 C C . SER A 1 101 ? -0.165 3.905 -13.329 1.00 91.75 101 SER A C 1
ATOM 727 O O . SER A 1 101 ? -1.066 3.238 -12.830 1.00 91.75 101 SER A O 1
ATOM 729 N N . LEU A 1 102 ? 0.820 3.374 -14.049 1.00 91.94 102 LEU A N 1
ATOM 730 C CA . LEU A 1 102 ? 1.015 1.957 -14.325 1.00 91.94 102 LEU A CA 1
ATOM 731 C C . LEU A 1 102 ? 2.519 1.715 -14.480 1.00 91.94 102 LEU A C 1
ATOM 733 O O . LEU A 1 102 ? 3.251 2.625 -14.884 1.00 91.94 102 LEU A O 1
ATOM 737 N N . ALA A 1 103 ? 2.978 0.517 -14.147 1.00 94.69 103 ALA A N 1
ATOM 738 C CA . ALA A 1 103 ? 4.360 0.105 -14.319 1.00 94.69 103 ALA A CA 1
ATOM 739 C C . ALA A 1 103 ? 4.427 -1.239 -15.050 1.00 94.69 103 ALA A C 1
ATOM 741 O O . ALA A 1 103 ? 3.507 -2.046 -14.963 1.00 94.69 103 ALA A O 1
ATOM 742 N N . TRP A 1 104 ? 5.536 -1.498 -15.733 1.00 95.25 104 TRP A N 1
ATOM 743 C CA . TRP A 1 104 ? 5.866 -2.807 -16.279 1.00 95.25 104 TRP A CA 1
ATOM 744 C C . TRP A 1 104 ? 7.288 -3.170 -15.897 1.00 95.25 104 TRP A C 1
ATOM 746 O O . TRP A 1 104 ? 8.205 -2.364 -16.047 1.00 95.25 104 TRP A O 1
ATOM 756 N N . VAL A 1 105 ? 7.476 -4.398 -15.434 1.00 96.25 105 VAL A N 1
ATOM 757 C CA . VAL A 1 105 ? 8.785 -4.954 -15.092 1.00 96.25 105 VAL A CA 1
ATOM 758 C C . VAL A 1 105 ? 9.047 -6.090 -16.059 1.00 96.25 105 VAL A C 1
ATOM 760 O O . VAL A 1 105 ? 8.393 -7.126 -15.987 1.00 96.25 105 VAL A O 1
ATOM 763 N N . ASN A 1 106 ? 9.982 -5.905 -16.990 1.00 94.56 106 ASN A N 1
ATOM 764 C CA . ASN A 1 106 ? 10.267 -6.880 -18.045 1.00 94.56 106 ASN A CA 1
ATOM 765 C C . ASN A 1 106 ? 9.004 -7.315 -18.822 1.00 94.56 106 ASN A C 1
ATOM 767 O O . ASN A 1 106 ? 8.849 -8.491 -19.145 1.00 94.56 106 ASN A O 1
ATOM 771 N N . GLY A 1 107 ? 8.094 -6.367 -19.079 1.00 91.31 107 GLY A N 1
ATOM 772 C CA . GLY A 1 107 ? 6.808 -6.594 -19.751 1.00 91.31 107 GLY A CA 1
ATOM 773 C C . GLY A 1 107 ? 5.662 -7.050 -18.838 1.00 91.31 107 GLY A C 1
ATOM 774 O O . GLY A 1 107 ? 4.512 -7.016 -19.260 1.00 91.31 107 GLY A O 1
ATOM 775 N N . GLU A 1 108 ? 5.925 -7.422 -17.581 1.00 91.75 108 GLU A N 1
ATOM 776 C CA . GLU A 1 108 ? 4.873 -7.814 -16.634 1.00 91.75 108 GLU A CA 1
ATOM 777 C C . GLU A 1 108 ? 4.221 -6.574 -15.994 1.00 91.75 108 GLU A C 1
ATOM 779 O O . GLU A 1 108 ? 4.941 -5.780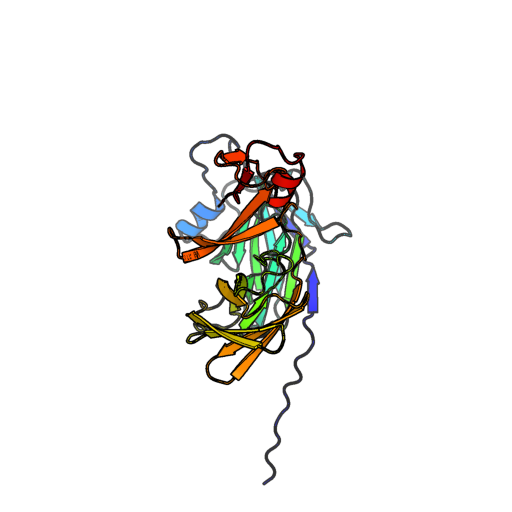 -15.377 1.00 91.75 108 GLU A O 1
ATOM 784 N N . PRO A 1 109 ? 2.889 -6.395 -16.089 1.00 92.69 109 PRO A N 1
ATOM 785 C CA . PRO A 1 109 ? 2.208 -5.223 -15.551 1.00 92.69 109 PRO A CA 1
ATOM 786 C C . PRO A 1 109 ? 2.200 -5.212 -14.017 1.00 92.69 109 PRO A C 1
ATOM 788 O O . PRO A 1 109 ? 2.006 -6.230 -13.352 1.00 92.69 109 PRO A O 1
ATOM 791 N N . ARG A 1 110 ? 2.377 -4.023 -13.444 1.00 94.62 110 ARG A N 1
ATOM 792 C CA . ARG A 1 110 ? 2.427 -3.736 -12.008 1.00 94.62 110 ARG A CA 1
ATOM 793 C C . ARG A 1 110 ? 1.626 -2.468 -11.721 1.00 94.62 110 ARG A C 1
ATOM 795 O O . ARG A 1 110 ? 1.676 -1.513 -12.490 1.00 94.62 110 ARG A O 1
ATOM 802 N N . VAL A 1 111 ? 0.897 -2.444 -10.605 1.00 91.94 111 VAL A N 1
ATOM 803 C CA . VAL A 1 111 ? 0.120 -1.259 -10.199 1.00 91.94 111 VAL A CA 1
ATOM 804 C C . VAL A 1 111 ? 1.033 -0.043 -9.982 1.00 91.94 111 VAL A C 1
ATOM 806 O O . VAL A 1 111 ? 2.172 -0.188 -9.544 1.00 91.94 111 VAL A O 1
ATOM 809 N N . GLY A 1 112 ? 0.549 1.154 -10.308 1.00 91.81 112 GLY A N 1
ATOM 810 C CA . GLY A 1 112 ? 1.274 2.403 -10.076 1.00 91.81 112 GLY A CA 1
ATOM 811 C C . GLY A 1 112 ? 0.901 3.103 -8.762 1.00 91.81 112 GLY A C 1
ATOM 812 O O . GLY A 1 112 ? -0.135 2.821 -8.161 1.00 91.81 112 GLY A O 1
ATOM 813 N N . ASP A 1 113 ? 1.728 4.064 -8.351 1.00 93.81 113 ASP A N 1
ATOM 814 C CA . ASP A 1 113 ? 1.433 5.044 -7.301 1.00 93.81 113 ASP A CA 1
ATOM 815 C C . ASP A 1 113 ? 1.133 6.429 -7.899 1.00 93.81 113 ASP A C 1
ATOM 817 O O . ASP A 1 113 ? 1.932 7.362 -7.817 1.00 93.81 113 ASP A O 1
ATOM 821 N N . VAL A 1 114 ? -0.026 6.577 -8.548 1.00 91.12 114 VAL A N 1
ATOM 822 C CA . VAL A 1 114 ? -0.351 7.789 -9.330 1.00 91.12 114 VAL A CA 1
ATOM 823 C C . VAL A 1 114 ? -0.448 9.060 -8.478 1.00 91.12 114 VAL A C 1
ATOM 825 O O . VAL A 1 114 ? -0.317 10.171 -8.997 1.00 91.12 114 VAL A O 1
ATOM 828 N N . TYR A 1 115 ? -0.697 8.900 -7.177 1.00 88.62 115 TYR A N 1
ATOM 829 C CA . TYR A 1 115 ? -0.834 9.993 -6.218 1.00 88.62 115 TYR A CA 1
ATOM 830 C C . TYR A 1 115 ? 0.438 10.237 -5.405 1.00 88.62 115 TYR A C 1
ATOM 832 O O . TYR A 1 115 ? 0.421 11.116 -4.546 1.00 88.62 115 TYR A O 1
ATOM 840 N N . SER A 1 116 ? 1.522 9.504 -5.682 1.00 91.38 116 SER A N 1
ATOM 841 C CA . SER A 1 116 ? 2.775 9.580 -4.925 1.00 91.38 116 SER A CA 1
ATOM 842 C C . SER A 1 116 ? 2.540 9.436 -3.419 1.00 91.38 116 SER A C 1
ATOM 844 O O . SER A 1 116 ? 3.057 10.215 -2.620 1.00 91.38 116 SER A O 1
ATOM 846 N N . SER A 1 117 ? 1.700 8.477 -3.032 1.00 87.56 117 SER A N 1
ATOM 847 C CA . SER A 1 117 ? 1.351 8.239 -1.636 1.00 87.56 117 SER A CA 1
ATOM 848 C C . SER A 1 117 ? 2.534 7.722 -0.817 1.00 87.56 117 SER A C 1
ATOM 850 O O . SER A 1 117 ? 2.543 7.861 0.406 1.00 87.56 117 SER A O 1
ATOM 852 N N . GLY A 1 118 ? 3.521 7.106 -1.480 1.00 89.25 118 GLY A N 1
ATOM 853 C CA . GLY A 1 118 ? 4.725 6.575 -0.845 1.00 89.25 118 GLY A CA 1
ATOM 854 C C . GLY A 1 118 ? 4.509 5.262 -0.086 1.00 89.25 118 GLY A C 1
ATOM 855 O O . GLY A 1 118 ? 5.424 4.789 0.589 1.00 89.25 118 GLY A O 1
ATOM 856 N N . TYR A 1 119 ? 3.320 4.656 -0.185 1.00 89.88 119 TYR A N 1
ATOM 857 C CA . TYR A 1 119 ? 3.014 3.365 0.444 1.00 89.88 119 TYR A CA 1
ATOM 858 C C . TYR A 1 119 ? 2.902 2.198 -0.548 1.00 89.88 119 TYR A C 1
ATOM 860 O O . TYR A 1 119 ? 2.758 1.048 -0.127 1.00 89.88 119 TYR A O 1
ATOM 868 N N . VAL A 1 120 ? 2.952 2.454 -1.860 1.00 94.56 120 VAL A N 1
ATOM 869 C CA . VAL A 1 120 ? 2.957 1.393 -2.878 1.00 94.56 120 VAL A CA 1
ATOM 870 C C . VAL A 1 120 ? 4.380 0.862 -3.028 1.00 94.56 120 VAL A C 1
ATOM 872 O O . VAL A 1 120 ? 5.270 1.546 -3.525 1.00 94.56 120 VAL A O 1
ATOM 875 N N . SER A 1 121 ? 4.582 -0.376 -2.586 1.00 95.88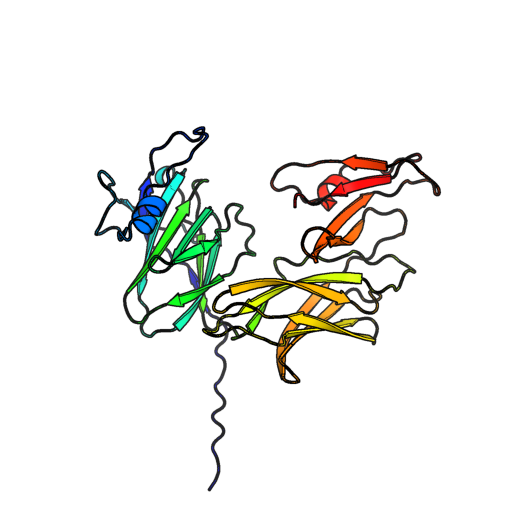 121 SER A N 1
ATOM 876 C CA . SER A 1 121 ? 5.888 -1.031 -2.541 1.00 95.88 121 SER A CA 1
ATOM 877 C C . SER A 1 121 ? 5.730 -2.479 -2.988 1.00 95.88 121 SER A C 1
ATOM 879 O O . SER A 1 121 ? 5.182 -3.315 -2.261 1.00 95.88 121 SER A O 1
ATOM 881 N N . LEU A 1 122 ? 6.120 -2.752 -4.233 1.00 96.88 122 LEU A N 1
ATOM 882 C CA . LEU A 1 122 ? 5.766 -3.983 -4.937 1.00 96.88 122 LEU A CA 1
ATOM 883 C C . LEU A 1 122 ? 6.957 -4.931 -5.028 1.00 96.88 122 LEU A C 1
ATOM 885 O O . LEU A 1 122 ? 7.991 -4.535 -5.557 1.00 96.88 122 LEU A O 1
ATOM 889 N N . PRO A 1 123 ? 6.836 -6.194 -4.593 1.00 97.44 123 PRO A N 1
ATOM 890 C CA . PRO A 1 123 ? 7.885 -7.169 -4.833 1.00 97.44 123 PRO A CA 1
ATOM 891 C C . PRO A 1 123 ? 8.022 -7.469 -6.327 1.00 97.44 123 PRO A C 1
ATOM 893 O O . PRO A 1 123 ? 7.054 -7.862 -6.979 1.00 97.44 123 PRO A O 1
ATOM 896 N N . ILE A 1 124 ? 9.230 -7.306 -6.859 1.00 97.31 124 ILE A N 1
ATOM 897 C CA . ILE A 1 124 ? 9.551 -7.538 -8.267 1.00 97.31 124 ILE A CA 1
ATOM 898 C C . ILE A 1 124 ? 10.757 -8.461 -8.411 1.00 97.31 124 ILE A C 1
ATOM 900 O O . ILE A 1 124 ? 11.662 -8.484 -7.571 1.00 97.31 124 ILE A O 1
ATOM 904 N N . ARG A 1 125 ? 10.785 -9.215 -9.511 1.00 96.12 125 ARG A N 1
ATOM 905 C CA . ARG A 1 125 ? 11.902 -10.089 -9.862 1.00 96.12 125 ARG A CA 1
ATOM 906 C C . ARG A 1 125 ? 12.816 -9.389 -10.862 1.00 96.12 125 ARG A C 1
ATOM 908 O O . ARG A 1 125 ? 12.414 -9.155 -12.000 1.00 96.12 125 ARG A O 1
ATOM 915 N N . LEU A 1 126 ? 14.058 -9.136 -10.459 1.00 97.38 126 LEU A N 1
ATOM 916 C CA . LEU A 1 126 ? 15.124 -8.765 -11.383 1.00 97.38 126 LEU A CA 1
ATOM 917 C C . LEU A 1 126 ? 15.848 -10.034 -11.837 1.00 97.38 126 LEU A C 1
ATOM 919 O O . LEU A 1 126 ? 16.194 -10.901 -11.029 1.00 97.38 126 LEU A O 1
ATOM 923 N N . LYS A 1 127 ? 16.039 -10.162 -13.145 1.00 97.31 127 LYS A N 1
ATOM 924 C CA . LYS A 1 127 ? 16.837 -11.215 -13.774 1.00 97.31 127 LYS A CA 1
ATOM 925 C C . LYS A 1 127 ? 18.305 -10.798 -13.748 1.00 97.31 127 LYS A C 1
ATOM 927 O O . LYS A 1 127 ? 18.598 -9.607 -13.816 1.00 97.31 127 LYS A O 1
ATOM 932 N N . LYS A 1 128 ? 19.221 -11.768 -13.710 1.00 97.69 128 LYS A N 1
ATOM 933 C CA . LYS A 1 128 ? 20.635 -11.513 -14.005 1.00 97.69 128 LYS A CA 1
ATOM 934 C C . LYS A 1 128 ? 20.769 -10.847 -15.383 1.00 97.69 128 LYS A C 1
ATOM 936 O O . LYS A 1 128 ? 20.171 -11.327 -16.344 1.00 97.69 128 LYS A O 1
ATOM 941 N N . GLY A 1 129 ? 21.588 -9.804 -15.474 1.00 97.62 129 GLY A N 1
ATOM 942 C CA . GLY A 1 129 ? 21.752 -8.974 -16.665 1.00 97.62 129 GLY A CA 1
ATOM 943 C C . GLY A 1 129 ? 20.789 -7.788 -16.680 1.00 97.62 129 GLY A C 1
ATOM 944 O O . GLY A 1 129 ? 20.438 -7.249 -15.629 1.00 97.62 129 GLY A O 1
ATOM 945 N N . ASP A 1 130 ? 20.376 -7.379 -17.876 1.00 95.94 130 ASP A N 1
ATOM 946 C CA . ASP A 1 130 ? 19.557 -6.186 -18.070 1.00 95.94 130 ASP A CA 1
ATOM 947 C C . ASP A 1 130 ? 18.074 -6.444 -17.792 1.00 95.94 130 ASP A C 1
ATOM 949 O O . ASP A 1 130 ? 17.479 -7.421 -18.253 1.00 95.94 130 ASP A O 1
ATOM 953 N N . ASN A 1 131 ? 17.462 -5.516 -17.064 1.00 97.62 131 ASN A N 1
ATOM 954 C CA . ASN A 1 131 ? 16.031 -5.464 -16.810 1.00 97.62 131 ASN A CA 1
ATOM 955 C C . ASN A 1 131 ? 15.479 -4.144 -17.335 1.00 97.62 131 ASN A C 1
ATOM 957 O O . ASN A 1 131 ? 16.107 -3.097 -17.172 1.00 97.62 131 ASN A O 1
ATOM 961 N N . LEU A 1 132 ? 14.290 -4.190 -17.927 1.00 97.19 132 LEU A N 1
ATOM 962 C CA . LEU A 1 132 ? 13.600 -3.005 -18.418 1.00 97.19 132 LEU A CA 1
ATOM 963 C C . LEU A 1 132 ? 12.390 -2.712 -17.541 1.00 97.19 132 LEU A C 1
ATOM 965 O O . LEU A 1 132 ? 11.477 -3.533 -17.435 1.00 97.19 132 LEU A O 1
ATOM 969 N N . LEU A 1 133 ? 12.383 -1.526 -16.945 1.00 97.81 133 LEU A N 1
ATOM 970 C CA . LEU A 1 133 ? 11.251 -0.995 -16.204 1.00 97.81 133 LEU A CA 1
ATOM 971 C C . LEU A 1 133 ? 10.601 0.110 -17.034 1.00 97.81 133 LEU A C 1
ATOM 973 O O . LEU A 1 133 ? 11.278 1.063 -17.418 1.00 97.81 133 LEU A O 1
ATOM 977 N N . LEU A 1 134 ? 9.305 -0.007 -17.310 1.00 96.38 134 LEU A N 1
ATOM 978 C CA . LEU A 1 134 ? 8.528 1.046 -17.964 1.00 96.38 134 LEU A CA 1
ATOM 979 C C . LEU A 1 134 ? 7.513 1.622 -16.985 1.00 96.38 134 LEU A C 1
ATOM 981 O O . LEU A 1 134 ? 6.905 0.877 -16.221 1.00 96.38 134 LEU A O 1
ATOM 985 N N . PHE A 1 135 ? 7.275 2.928 -17.042 1.00 95.75 135 PHE A N 1
ATOM 986 C CA . PHE A 1 135 ? 6.268 3.583 -16.213 1.00 95.75 135 PHE A CA 1
ATOM 987 C C . PHE A 1 135 ? 5.430 4.542 -17.040 1.00 95.75 135 PHE A C 1
ATOM 989 O O . PHE A 1 135 ? 5.952 5.400 -17.754 1.00 95.75 135 PHE A O 1
ATOM 996 N N . ARG A 1 136 ? 4.112 4.437 -16.893 1.00 93.25 136 ARG A N 1
ATOM 997 C CA . ARG A 1 136 ? 3.165 5.414 -17.413 1.00 93.25 136 ARG A CA 1
ATOM 998 C C . ARG A 1 136 ? 3.066 6.569 -16.432 1.00 93.25 136 ARG A C 1
ATOM 1000 O O . ARG A 1 136 ? 2.641 6.363 -15.297 1.00 93.25 136 ARG A O 1
ATOM 1007 N N . VAL A 1 137 ? 3.391 7.786 -16.852 1.00 93.62 137 VAL A N 1
ATOM 1008 C CA . VAL A 1 137 ? 3.364 8.965 -15.976 1.00 93.62 137 VAL A CA 1
ATOM 1009 C C . VAL A 1 137 ? 2.288 9.925 -16.466 1.00 93.62 137 VAL A C 1
ATOM 1011 O O . VAL A 1 137 ? 2.262 10.311 -17.629 1.00 93.62 137 VAL A O 1
ATOM 1014 N N . ALA A 1 138 ? 1.365 10.301 -15.581 1.00 87.81 138 ALA A N 1
ATOM 1015 C CA . ALA A 1 138 ? 0.260 11.197 -15.932 1.00 87.81 138 ALA A CA 1
ATOM 1016 C C . ALA A 1 138 ? 0.531 12.654 -15.522 1.00 87.81 138 ALA A C 1
ATOM 1018 O O . ALA A 1 138 ? 0.070 13.584 -16.178 1.00 87.81 138 ALA A O 1
ATOM 1019 N N . ARG A 1 139 ? 1.283 12.865 -14.434 1.00 89.50 139 ARG A N 1
ATOM 1020 C CA . ARG A 1 139 ? 1.354 14.156 -13.723 1.00 89.50 139 ARG A CA 1
ATOM 1021 C C . ARG A 1 139 ? 2.690 14.891 -13.864 1.00 89.50 139 ARG A C 1
ATOM 1023 O O . ARG A 1 139 ? 2.895 15.898 -13.196 1.00 89.50 139 ARG A O 1
ATOM 1030 N N . GLY A 1 140 ? 3.575 14.427 -14.748 1.00 93.94 140 GLY A N 1
ATOM 1031 C CA . GLY A 1 140 ? 4.830 15.120 -15.069 1.00 93.94 140 GLY A CA 1
ATOM 1032 C C . GLY A 1 140 ? 5.975 14.905 -14.073 1.00 93.94 140 GLY A C 1
ATOM 1033 O O . GLY A 1 140 ? 7.006 15.563 -14.195 1.00 93.94 140 GLY A O 1
ATOM 1034 N N . ARG A 1 141 ? 5.806 14.015 -13.087 1.00 96.44 141 ARG A N 1
ATOM 1035 C CA . ARG A 1 141 ? 6.815 13.696 -12.072 1.00 96.44 141 ARG A CA 1
ATOM 1036 C C . ARG A 1 141 ? 6.801 12.206 -11.751 1.00 96.44 141 ARG A C 1
ATOM 1038 O O . ARG A 1 141 ? 5.724 11.642 -11.575 1.00 96.44 141 ARG A O 1
ATOM 1045 N N . LEU A 1 142 ? 7.984 11.606 -11.650 1.00 98.06 142 LEU A N 1
ATOM 1046 C CA . LEU A 1 142 ? 8.175 10.222 -11.218 1.00 98.06 142 LEU A CA 1
ATOM 1047 C C . LEU A 1 142 ? 9.437 10.106 -10.361 1.00 98.06 142 LEU A C 1
ATOM 1049 O O . LEU A 1 142 ? 10.488 10.589 -10.765 1.00 98.06 142 LEU A O 1
ATOM 1053 N N . LYS A 1 143 ? 9.354 9.411 -9.229 1.00 98.00 143 LYS A N 1
ATOM 1054 C CA . LYS A 1 143 ? 10.518 8.942 -8.468 1.00 98.00 143 LYS A CA 1
ATOM 1055 C C . LYS A 1 143 ? 10.482 7.421 -8.391 1.00 98.00 143 LYS A C 1
ATOM 1057 O O . LYS A 1 143 ? 9.424 6.866 -8.098 1.00 98.00 143 LYS A O 1
ATOM 1062 N N . VAL A 1 144 ? 11.610 6.771 -8.671 1.00 98.19 144 VAL A N 1
ATOM 1063 C CA . VAL A 1 144 ? 11.712 5.307 -8.664 1.00 98.19 144 VAL A CA 1
ATOM 1064 C C . VAL A 1 144 ? 12.865 4.870 -7.779 1.00 98.19 144 VAL A C 1
ATOM 1066 O O . VAL A 1 144 ? 14.019 5.179 -8.068 1.00 98.19 144 VAL A O 1
ATOM 1069 N N . ASP A 1 145 ? 12.532 4.114 -6.741 1.00 97.88 145 ASP A N 1
ATOM 1070 C CA . ASP A 1 145 ? 13.487 3.494 -5.835 1.00 97.88 145 ASP A CA 1
ATOM 1071 C C . ASP A 1 145 ? 13.342 1.962 -5.879 1.00 97.88 145 ASP A C 1
ATOM 1073 O O . ASP A 1 145 ? 12.233 1.422 -5.990 1.00 97.88 145 ASP A O 1
ATOM 1077 N N . LEU A 1 146 ? 14.473 1.262 -5.783 1.00 97.69 146 LEU A N 1
ATOM 1078 C CA . LEU A 1 146 ? 14.553 -0.181 -5.575 1.00 97.69 146 LEU A CA 1
ATOM 1079 C C . LEU A 1 146 ? 15.072 -0.457 -4.168 1.00 97.69 146 LEU A C 1
ATOM 1081 O O . LEU A 1 146 ? 16.154 -0.004 -3.804 1.00 97.69 146 LEU A O 1
ATOM 1085 N N . VAL A 1 147 ? 14.300 -1.203 -3.380 1.00 96.62 147 VAL A N 1
ATOM 1086 C CA . VAL A 1 147 ? 14.702 -1.635 -2.037 1.00 96.62 147 VAL A CA 1
ATOM 1087 C C . VAL A 1 147 ? 15.109 -3.100 -2.074 1.00 96.62 147 VAL A C 1
ATOM 1089 O O . VAL A 1 147 ? 14.290 -3.986 -2.338 1.00 96.62 147 VAL A O 1
ATOM 1092 N N . ASP A 1 148 ? 16.374 -3.357 -1.779 1.00 93.88 148 ASP A N 1
ATOM 1093 C CA . ASP A 1 148 ? 16.980 -4.679 -1.849 1.00 93.88 148 ASP A CA 1
ATOM 1094 C C . ASP A 1 148 ? 16.878 -5.434 -0.527 1.00 93.88 148 ASP A C 1
ATOM 1096 O O . ASP A 1 148 ? 16.598 -4.867 0.527 1.00 93.88 148 ASP A O 1
ATOM 1100 N N . GLY A 1 149 ? 17.078 -6.751 -0.590 1.00 89.00 149 GLY A N 1
ATOM 1101 C CA . GLY A 1 149 ? 17.014 -7.624 0.582 1.00 89.00 149 GLY A CA 1
ATOM 1102 C C . GLY A 1 149 ? 15.666 -7.631 1.319 1.00 89.00 149 GLY A C 1
ATOM 1103 O O . GLY A 1 149 ? 15.672 -7.654 2.555 1.00 89.00 149 GLY A O 1
ATOM 1104 N N . PRO A 1 150 ? 14.497 -7.624 0.638 1.00 93.31 150 PRO A N 1
ATOM 1105 C CA . PRO A 1 150 ? 13.232 -7.689 1.351 1.00 93.31 150 PRO A CA 1
ATOM 1106 C C . PRO A 1 150 ? 13.099 -9.007 2.116 1.00 93.31 150 PRO A C 1
ATOM 1108 O O . PRO A 1 150 ? 13.489 -10.078 1.643 1.00 93.31 150 PRO A O 1
ATOM 1111 N N . LYS A 1 151 ? 12.455 -8.949 3.286 1.00 94.94 151 LYS A N 1
ATOM 1112 C CA . LYS A 1 151 ? 12.004 -10.169 3.963 1.00 94.94 151 LYS A CA 1
ATOM 1113 C C . LYS A 1 151 ? 11.063 -10.949 3.029 1.00 94.94 151 LYS A C 1
ATOM 1115 O O . LYS A 1 151 ? 10.220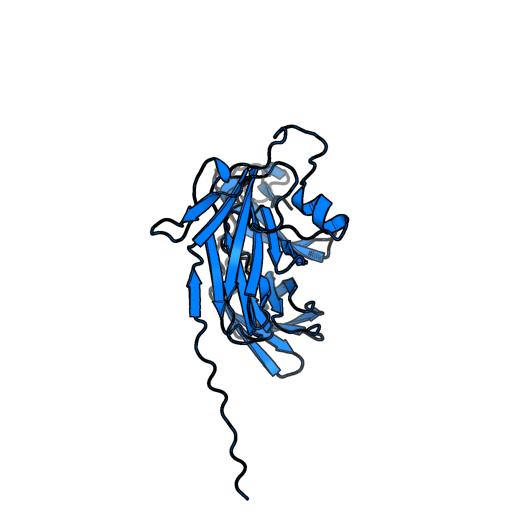 -10.319 2.384 1.00 94.94 151 LYS A O 1
ATOM 1120 N N . PRO A 1 152 ? 11.126 -12.297 3.004 1.00 96.25 152 PRO A N 1
ATOM 1121 C CA . PRO A 1 152 ? 10.319 -13.116 2.097 1.00 96.25 152 PRO A CA 1
ATOM 1122 C C . PRO A 1 152 ? 8.819 -12.811 2.148 1.00 96.25 152 PRO A C 1
ATOM 1124 O O . PRO A 1 152 ? 8.179 -12.674 1.113 1.00 96.25 152 PRO A O 1
ATOM 1127 N N . ILE A 1 153 ? 8.254 -12.665 3.348 1.00 97.94 153 ILE A N 1
ATOM 1128 C CA . ILE A 1 153 ? 6.893 -12.165 3.550 1.00 97.94 153 ILE A CA 1
ATOM 1129 C C . ILE A 1 153 ? 6.946 -11.172 4.710 1.00 97.94 153 ILE A C 1
ATOM 1131 O O . ILE A 1 153 ? 7.524 -11.483 5.751 1.00 97.94 153 ILE A O 1
ATOM 1135 N N . SER A 1 154 ? 6.379 -9.982 4.525 1.00 97.94 154 SER A N 1
ATOM 1136 C CA . SER A 1 154 ? 6.501 -8.861 5.467 1.00 97.94 154 SER A CA 1
ATOM 1137 C C . SER A 1 154 ? 5.204 -8.087 5.650 1.00 97.94 154 SER A C 1
ATOM 1139 O O . SER A 1 154 ? 4.290 -8.174 4.827 1.00 97.94 154 SER A O 1
ATOM 1141 N N . LEU A 1 155 ? 5.147 -7.313 6.732 1.00 98.25 155 LEU A N 1
ATOM 1142 C CA . LEU A 1 155 ? 4.128 -6.297 6.965 1.00 98.25 155 LEU A CA 1
ATOM 1143 C C . LEU A 1 155 ? 4.597 -4.947 6.401 1.00 98.25 155 LEU A C 1
ATOM 1145 O O . LEU A 1 155 ? 5.778 -4.607 6.460 1.00 98.25 155 LEU A O 1
ATOM 1149 N N . ASP A 1 156 ? 3.660 -4.154 5.886 1.00 97.12 156 ASP A N 1
ATOM 1150 C CA . ASP A 1 156 ? 3.846 -2.725 5.639 1.00 97.12 156 ASP A CA 1
ATOM 1151 C C . ASP A 1 156 ? 2.760 -1.932 6.372 1.00 97.12 156 ASP A C 1
ATOM 1153 O O . ASP A 1 156 ? 1.561 -2.146 6.167 1.00 97.12 156 ASP A O 1
ATOM 1157 N N . ALA A 1 157 ? 3.200 -1.028 7.247 1.00 96.88 157 ALA A N 1
ATOM 1158 C CA . ALA A 1 157 ? 2.337 -0.162 8.040 1.00 96.88 157 ALA A CA 1
ATOM 1159 C C . ALA A 1 157 ? 2.121 1.228 7.423 1.00 96.88 157 ALA A C 1
ATOM 1161 O O . ALA A 1 157 ? 1.337 2.002 7.967 1.00 96.88 157 ALA A O 1
ATOM 1162 N N . ARG A 1 158 ? 2.767 1.550 6.292 1.00 95.06 158 ARG A N 1
ATOM 1163 C CA . ARG A 1 158 ? 2.605 2.846 5.611 1.00 95.06 158 ARG A CA 1
ATOM 1164 C C . ARG A 1 158 ? 1.192 3.059 5.059 1.00 95.06 158 ARG A C 1
ATOM 1166 O O . ARG A 1 158 ? 0.726 4.189 5.035 1.00 95.06 158 ARG A O 1
ATOM 1173 N N . ASP A 1 159 ? 0.495 1.981 4.690 1.00 94.38 159 ASP A N 1
ATOM 1174 C CA . ASP A 1 159 ? -0.926 1.995 4.300 1.00 94.38 159 ASP A CA 1
ATOM 1175 C C . ASP A 1 159 ? -1.815 1.332 5.373 1.00 94.38 159 ASP A C 1
ATOM 1177 O O . ASP A 1 159 ? -2.612 0.434 5.095 1.00 94.38 159 ASP A O 1
ATOM 1181 N N . ALA A 1 160 ? -1.659 1.704 6.644 1.00 96.75 160 ALA A N 1
ATOM 1182 C CA . ALA A 1 160 ? -2.478 1.142 7.716 1.00 96.75 160 ALA A CA 1
ATOM 1183 C C . ALA A 1 160 ? -3.902 1.736 7.737 1.00 96.75 160 ALA A C 1
ATOM 1185 O O . ALA A 1 160 ? -4.085 2.951 7.773 1.00 96.75 160 ALA A O 1
ATOM 1186 N N . THR A 1 161 ? -4.926 0.878 7.804 1.00 97.50 161 THR A N 1
ATOM 1187 C CA . THR A 1 161 ? -6.300 1.292 8.145 1.00 97.50 161 THR A CA 1
ATOM 1188 C C . THR A 1 161 ? -6.508 1.051 9.633 1.00 97.50 161 THR A C 1
ATOM 1190 O O . THR A 1 161 ? -6.720 -0.086 10.056 1.00 97.50 161 THR A O 1
ATOM 1193 N N . LEU A 1 162 ? -6.400 2.113 10.431 1.00 97.25 162 LEU A N 1
ATOM 1194 C CA . LEU A 1 162 ? -6.459 2.039 11.891 1.00 97.25 162 LEU A CA 1
ATOM 1195 C C . LEU A 1 162 ? -7.714 2.737 12.438 1.00 97.25 162 LEU A C 1
ATOM 1197 O O . LEU A 1 162 ? -8.083 3.801 11.932 1.00 97.25 162 LEU A O 1
ATOM 1201 N N . PRO A 1 163 ? -8.351 2.163 13.471 1.00 96.62 163 PRO A N 1
ATOM 1202 C CA . PRO A 1 163 ? -9.405 2.829 14.218 1.00 96.62 163 PRO A CA 1
ATOM 1203 C C . PRO A 1 163 ? -8.820 3.822 15.221 1.00 96.62 163 PRO A C 1
ATOM 1205 O O . PRO A 1 163 ? -7.662 3.710 15.629 1.00 96.62 163 PRO A O 1
ATOM 1208 N N . ASP A 1 164 ? -9.670 4.722 15.701 1.00 97.06 164 ASP A N 1
ATOM 1209 C CA . ASP A 1 164 ? -9.400 5.448 16.935 1.00 97.06 164 ASP A CA 1
ATOM 1210 C C . ASP A 1 164 ? -9.957 4.665 18.132 1.00 97.06 164 ASP A C 1
ATOM 1212 O O . ASP A 1 164 ? -11.026 4.053 18.058 1.00 97.06 164 ASP A O 1
ATOM 1216 N N . ARG A 1 165 ? -9.240 4.697 19.259 1.00 94.50 165 ARG A N 1
ATOM 1217 C CA . ARG A 1 165 ? -9.724 4.144 20.530 1.00 94.50 165 ARG A CA 1
ATOM 1218 C C . ARG A 1 165 ? -10.546 5.198 21.266 1.00 94.50 165 ARG A C 1
ATOM 1220 O O . ARG A 1 165 ? -10.168 6.368 21.297 1.00 94.50 165 ARG A O 1
ATOM 1227 N N . ILE A 1 166 ? -11.654 4.785 21.879 1.00 93.69 166 ILE A N 1
ATOM 1228 C CA . ILE A 1 166 ? -12.534 5.680 22.639 1.00 93.69 166 ILE A CA 1
ATOM 1229 C C . ILE A 1 166 ? -12.286 5.475 24.134 1.00 93.69 166 ILE A C 1
ATOM 1231 O O . ILE A 1 166 ? -12.266 4.343 24.623 1.00 93.69 166 ILE A O 1
ATOM 1235 N N . GLU A 1 167 ? -12.102 6.572 24.865 1.00 93.25 167 GLU A N 1
ATOM 1236 C CA . GLU A 1 167 ? -11.924 6.542 26.317 1.00 93.25 167 GLU A CA 1
ATOM 1237 C C . GLU A 1 167 ? -13.074 5.791 27.010 1.00 93.25 167 GLU A C 1
ATOM 1239 O O . GLU A 1 167 ? -14.248 5.957 26.678 1.00 93.25 167 GLU A O 1
ATOM 1244 N N . GLY A 1 168 ? -12.727 4.904 27.947 1.00 89.50 168 GLY A N 1
ATOM 1245 C CA . GLY A 1 168 ? -13.701 4.077 28.662 1.00 89.50 168 GLY A CA 1
ATOM 1246 C C . GLY A 1 168 ? -14.365 2.968 27.831 1.00 89.50 168 GLY A C 1
ATOM 1247 O O . GLY A 1 168 ? -15.219 2.265 28.366 1.00 89.50 168 GLY A O 1
ATOM 1248 N N . ARG A 1 169 ? -13.981 2.759 26.559 1.00 88.25 169 ARG A N 1
ATOM 1249 C CA . ARG A 1 169 ? -14.528 1.695 25.690 1.00 88.25 169 ARG A CA 1
ATOM 1250 C C . ARG A 1 169 ? -13.442 0.729 25.193 1.00 88.25 169 ARG A C 1
ATOM 1252 O O . ARG A 1 169 ? -12.993 0.829 24.051 1.00 88.25 169 ARG A O 1
ATOM 1259 N N . PRO A 1 170 ? -13.005 -0.221 26.040 1.00 81.31 170 PRO A N 1
ATOM 1260 C CA . PRO A 1 170 ? -11.976 -1.204 25.705 1.00 81.31 170 PRO A CA 1
ATOM 1261 C C . PRO A 1 170 ? -12.550 -2.376 24.891 1.00 81.31 170 PRO A C 1
ATOM 1263 O O . PRO A 1 170 ? -12.566 -3.520 25.347 1.00 81.31 170 PRO A O 1
ATOM 1266 N N . GLU A 1 171 ? -13.079 -2.087 23.703 1.00 85.62 171 GLU A N 1
ATOM 1267 C CA . GLU A 1 171 ? -13.661 -3.095 22.814 1.00 85.62 171 GLU A CA 1
ATOM 1268 C C . GLU A 1 171 ? -12.653 -3.596 21.764 1.00 85.62 171 GLU A C 1
ATOM 1270 O O . GLU A 1 171 ? -11.710 -2.878 21.411 1.00 85.62 171 GLU A O 1
ATOM 1275 N N . PRO A 1 172 ? -12.816 -4.828 21.245 1.00 92.50 172 PRO A N 1
ATOM 1276 C CA . PRO A 1 172 ? -11.998 -5.295 20.139 1.00 92.50 172 PRO A CA 1
ATOM 1277 C C . PRO A 1 172 ? -12.333 -4.535 18.852 1.00 92.50 172 PRO A C 1
ATOM 1279 O O . PRO A 1 172 ? -13.494 -4.490 18.433 1.00 92.50 172 PRO A O 1
ATOM 1282 N N . LEU A 1 173 ? -11.312 -4.027 18.165 1.00 95.94 173 LEU A N 1
ATOM 1283 C CA . LEU A 1 173 ? -11.466 -3.215 16.955 1.00 95.94 173 LEU A CA 1
ATOM 1284 C C . LEU A 1 173 ? -10.887 -3.922 15.730 1.00 95.94 173 LEU A C 1
ATOM 1286 O O . LEU A 1 173 ? -10.005 -4.776 15.843 1.00 95.94 173 LEU A O 1
ATOM 1290 N N . TRP A 1 174 ? -11.393 -3.577 14.549 1.00 97.94 174 TRP A N 1
ATOM 1291 C CA . TRP A 1 174 ? -10.793 -3.995 13.285 1.00 97.94 174 TRP A CA 1
ATOM 1292 C C . TRP A 1 174 ? -9.689 -3.027 12.871 1.00 97.94 174 TRP A C 1
ATOM 1294 O O . TRP A 1 174 ? -9.819 -1.817 13.029 1.00 97.94 174 TRP A O 1
ATOM 1304 N N . ALA A 1 175 ? -8.617 -3.557 12.308 1.00 98.25 175 ALA A N 1
ATOM 1305 C CA . ALA A 1 175 ? -7.557 -2.798 11.665 1.00 98.25 175 ALA A CA 1
ATOM 1306 C C . ALA A 1 175 ? -7.110 -3.538 10.401 1.00 98.25 175 ALA A C 1
ATOM 1308 O O . ALA A 1 175 ? -7.439 -4.710 10.221 1.00 98.25 175 ALA A O 1
ATOM 1309 N N . ALA A 1 176 ? -6.369 -2.872 9.521 1.00 98.44 176 ALA A N 1
ATOM 1310 C CA . ALA A 1 176 ? -5.807 -3.496 8.329 1.00 98.44 176 ALA A CA 1
ATOM 1311 C C . ALA A 1 176 ? -4.364 -3.059 8.101 1.00 98.44 176 ALA A C 1
ATOM 1313 O O . ALA A 1 176 ? -4.048 -1.878 8.246 1.00 98.44 176 ALA A O 1
ATOM 1314 N N . LEU A 1 177 ? -3.517 -4.006 7.702 1.00 98.38 177 LEU A N 1
ATOM 1315 C CA . LEU A 1 177 ? -2.147 -3.767 7.246 1.00 98.38 177 LEU A CA 1
ATOM 1316 C C . LEU A 1 177 ? -1.934 -4.420 5.882 1.00 98.38 177 LEU A C 1
ATOM 1318 O O . LEU A 1 177 ? -2.668 -5.335 5.499 1.00 98.38 177 LEU A O 1
ATOM 1322 N N . VAL A 1 178 ? -0.907 -3.977 5.162 1.00 98.06 178 VAL A N 1
ATOM 1323 C CA . VAL A 1 178 ? -0.467 -4.646 3.938 1.00 98.06 178 VAL A CA 1
ATOM 1324 C C . VAL A 1 178 ? 0.458 -5.803 4.303 1.00 98.06 178 VAL A C 1
ATOM 1326 O O . VAL A 1 178 ? 1.383 -5.655 5.097 1.00 98.06 178 VAL A O 1
ATOM 1329 N N . VAL A 1 179 ? 0.210 -6.960 3.700 1.00 98.31 179 VAL A N 1
ATOM 1330 C CA . VAL A 1 179 ? 1.120 -8.103 3.666 1.00 98.31 179 VAL A CA 1
ATOM 1331 C C . VAL A 1 179 ? 1.743 -8.159 2.278 1.00 98.31 179 VAL A C 1
ATOM 1333 O O . VAL A 1 179 ? 1.026 -8.241 1.278 1.00 98.31 179 VAL A O 1
ATOM 1336 N N . ARG A 1 180 ? 3.074 -8.133 2.217 1.00 97.69 180 ARG A N 1
ATOM 1337 C CA . ARG A 1 180 ? 3.851 -8.324 0.987 1.00 97.69 180 ARG A CA 1
ATOM 1338 C C . ARG A 1 180 ? 4.418 -9.726 0.944 1.00 97.69 180 ARG A C 1
ATOM 1340 O O . ARG A 1 180 ? 4.941 -10.197 1.950 1.00 97.69 180 ARG A O 1
ATOM 1347 N N . ASN A 1 181 ? 4.384 -10.349 -0.224 1.00 97.94 181 ASN A N 1
ATOM 1348 C CA . ASN A 1 181 ? 5.049 -11.613 -0.491 1.00 97.94 181 ASN A CA 1
ATOM 1349 C C . ASN A 1 181 ? 6.089 -11.426 -1.600 1.00 97.94 181 ASN A C 1
ATOM 1351 O O . ASN A 1 181 ? 5.749 -11.288 -2.769 1.00 97.94 181 ASN A O 1
ATOM 1355 N N . ALA A 1 182 ? 7.357 -11.428 -1.207 1.00 97.69 182 ALA A N 1
ATOM 1356 C CA . ALA A 1 182 ? 8.530 -11.295 -2.062 1.00 97.69 182 ALA A CA 1
ATOM 1357 C C . ALA A 1 182 ? 9.093 -12.651 -2.532 1.00 97.69 182 ALA A C 1
ATOM 1359 O O . ALA A 1 182 ? 10.249 -12.743 -2.948 1.00 97.69 182 ALA A O 1
ATOM 1360 N N . THR A 1 183 ? 8.288 -13.713 -2.462 1.00 97.06 183 THR A N 1
ATOM 1361 C CA . THR A 1 183 ? 8.653 -15.051 -2.943 1.00 97.06 183 THR A CA 1
ATOM 1362 C C . THR A 1 183 ? 7.919 -15.410 -4.230 1.00 97.06 183 THR A C 1
ATOM 1364 O O . THR A 1 183 ? 6.903 -14.809 -4.581 1.00 97.06 183 THR A O 1
ATOM 1367 N N . ASP A 1 184 ? 8.427 -16.433 -4.908 1.00 95.81 184 ASP A N 1
ATOM 1368 C CA . ASP A 1 184 ? 7.865 -17.037 -6.118 1.00 95.81 184 ASP A CA 1
ATOM 1369 C C . ASP A 1 184 ? 6.705 -18.007 -5.841 1.00 95.81 184 ASP A C 1
ATOM 1371 O O . ASP A 1 184 ? 6.154 -18.603 -6.766 1.00 95.81 184 ASP A O 1
ATOM 1375 N N . LYS A 1 185 ? 6.304 -18.164 -4.575 1.00 96.75 185 LYS A N 1
ATOM 1376 C CA . LYS A 1 185 ? 5.237 -19.074 -4.152 1.00 96.75 185 LYS A CA 1
ATOM 1377 C C . LYS A 1 185 ? 4.152 -18.324 -3.389 1.00 96.75 185 LYS A C 1
ATOM 1379 O O . LYS A 1 185 ? 4.454 -17.375 -2.667 1.00 96.75 185 LYS A O 1
ATOM 1384 N N . PRO A 1 186 ? 2.883 -18.753 -3.472 1.00 97.00 186 PRO A N 1
ATOM 1385 C CA . PRO A 1 186 ? 1.848 -18.232 -2.593 1.00 97.00 186 PRO A CA 1
ATOM 1386 C C . PRO A 1 186 ? 2.198 -18.472 -1.116 1.00 97.00 186 PRO A C 1
ATOM 1388 O O . PRO A 1 186 ? 2.480 -19.596 -0.702 1.00 97.00 186 PRO A O 1
ATOM 1391 N N . GLY A 1 187 ? 2.148 -17.420 -0.302 1.00 95.94 187 GLY A N 1
ATOM 1392 C CA . GLY A 1 187 ? 2.285 -17.520 1.147 1.00 95.94 187 GLY A CA 1
ATOM 1393 C C . GLY A 1 187 ? 0.950 -17.911 1.759 1.00 95.94 187 GLY A C 1
ATOM 1394 O O . GLY A 1 187 ? 0.128 -17.036 1.998 1.00 95.94 187 GLY A O 1
ATOM 1395 N N . SER A 1 188 ? 0.706 -19.204 1.964 1.00 95.56 188 SER A N 1
ATOM 1396 C CA . SER A 1 188 ? -0.549 -19.748 2.500 1.00 95.56 188 SER A CA 1
ATOM 1397 C C . SER A 1 188 ? -0.540 -19.884 4.028 1.00 95.56 188 SER A C 1
ATOM 1399 O O . SER A 1 188 ? 0.520 -19.903 4.662 1.00 95.56 188 SER A O 1
ATOM 1401 N N . GLY A 1 189 ? -1.738 -19.979 4.622 1.00 95.94 189 GLY A N 1
ATOM 1402 C CA . GLY A 1 189 ? -1.907 -20.192 6.065 1.00 95.94 189 GLY A CA 1
ATOM 1403 C C . GLY A 1 189 ? -1.400 -19.028 6.919 1.00 95.94 189 GLY A C 1
ATOM 1404 O O . GLY A 1 189 ? -0.907 -19.246 8.029 1.00 95.94 189 GLY A O 1
ATOM 1405 N N . LEU A 1 190 ? -1.468 -17.801 6.392 1.00 98.44 190 LEU A N 1
ATOM 1406 C CA . LEU A 1 190 ? -0.987 -16.620 7.091 1.00 98.44 190 LEU A CA 1
ATOM 1407 C C . LEU A 1 190 ? -1.974 -16.193 8.175 1.00 98.44 190 LEU A C 1
ATOM 1409 O O . LEU A 1 190 ? -3.198 -16.208 8.004 1.00 98.44 190 LEU A O 1
ATOM 1413 N N . THR A 1 191 ? -1.414 -15.751 9.294 1.00 98.69 191 THR A N 1
ATOM 1414 C CA . THR A 1 191 ? -2.172 -15.186 10.412 1.00 98.69 191 THR A CA 1
ATOM 1415 C C . THR A 1 191 ? -1.479 -13.942 10.940 1.00 98.69 191 THR A C 1
ATOM 1417 O O . THR A 1 191 ? -0.248 -13.897 10.975 1.00 98.69 191 THR A O 1
ATOM 1420 N N . ILE A 1 192 ? -2.261 -12.978 11.413 1.00 98.69 192 ILE A N 1
ATOM 1421 C CA . ILE A 1 192 ? -1.765 -11.811 12.139 1.00 98.69 192 ILE A CA 1
ATOM 1422 C C . ILE A 1 192 ? -2.158 -11.937 13.609 1.00 98.69 192 ILE A C 1
ATOM 1424 O O . ILE A 1 192 ? -3.329 -12.143 13.925 1.00 98.69 192 ILE A O 1
ATOM 1428 N N . GLU A 1 193 ? -1.190 -11.803 14.509 1.00 98.62 193 GLU A N 1
ATOM 1429 C CA . GLU A 1 193 ? -1.428 -11.657 15.943 1.00 98.62 193 GLU A CA 1
ATOM 1430 C C . GLU A 1 193 ? -1.238 -10.196 16.355 1.00 98.62 193 GLU A C 1
ATOM 1432 O O . GLU A 1 193 ? -0.165 -9.627 16.152 1.00 98.62 193 GLU A O 1
ATOM 1437 N N . ALA A 1 194 ? -2.261 -9.604 16.969 1.00 97.94 194 ALA A N 1
ATOM 1438 C CA . ALA A 1 194 ? -2.168 -8.291 17.596 1.00 97.94 194 ALA A CA 1
ATOM 1439 C C . ALA A 1 194 ? -2.116 -8.435 19.116 1.00 97.94 194 ALA A C 1
ATOM 1441 O O . ALA A 1 194 ? -2.886 -9.203 19.703 1.00 97.94 194 ALA A O 1
ATOM 1442 N N . ARG A 1 195 ? -1.231 -7.665 19.753 1.00 95.81 195 ARG A N 1
ATOM 1443 C CA . ARG A 1 195 ? -1.095 -7.579 21.211 1.00 95.81 195 ARG A CA 1
ATOM 1444 C C . ARG A 1 195 ? -1.293 -6.144 21.678 1.00 95.81 195 ARG A C 1
ATOM 1446 O O . ARG A 1 195 ? -0.571 -5.251 21.240 1.00 95.81 195 ARG A O 1
ATOM 1453 N N . SER A 1 196 ? -2.251 -5.947 22.577 1.00 92.75 196 SER A N 1
ATOM 1454 C CA . SER A 1 196 ? -2.565 -4.656 23.195 1.00 92.75 196 SER A CA 1
ATOM 1455 C C . SER A 1 196 ? -3.222 -4.893 24.558 1.00 92.75 196 SER A C 1
ATOM 1457 O O . SER A 1 196 ? -3.925 -5.890 24.742 1.00 92.75 196 SER A O 1
ATOM 1459 N N . GLY A 1 197 ? -2.923 -4.040 25.544 1.00 85.56 197 GLY A N 1
ATOM 1460 C CA . GLY A 1 197 ? -3.499 -4.141 26.893 1.00 85.56 197 GLY A CA 1
ATOM 1461 C C . GLY A 1 197 ? -3.266 -5.488 27.599 1.00 85.56 197 GLY A C 1
ATOM 1462 O O . GLY A 1 197 ? -4.152 -5.971 28.297 1.00 85.56 197 GLY A O 1
ATOM 1463 N N . GLY A 1 198 ? -2.122 -6.143 27.362 1.00 88.50 198 GLY A N 1
ATOM 1464 C CA . GLY A 1 198 ? -1.801 -7.467 27.921 1.00 88.50 198 GLY A CA 1
ATOM 1465 C C . GLY A 1 198 ? -2.564 -8.643 27.292 1.00 88.50 198 GLY A C 1
ATOM 1466 O O . GLY A 1 198 ? -2.278 -9.798 27.603 1.00 88.50 198 GLY A O 1
ATOM 1467 N N . LYS A 1 199 ? -3.499 -8.379 26.373 1.00 94.00 199 LYS A N 1
ATOM 1468 C CA . LYS A 1 199 ? -4.252 -9.397 25.636 1.00 94.00 199 LYS A CA 1
ATOM 1469 C C . LYS A 1 199 ? -3.656 -9.614 24.251 1.00 94.00 199 LYS A C 1
ATOM 1471 O O . LYS A 1 199 ? -2.961 -8.756 23.703 1.00 94.00 199 LYS A O 1
ATOM 1476 N N . ARG A 1 200 ? -3.964 -10.770 23.665 1.00 95.69 200 ARG A N 1
ATOM 1477 C CA . ARG A 1 200 ? -3.609 -11.105 22.284 1.00 95.69 200 ARG A CA 1
ATOM 1478 C C . ARG A 1 200 ? -4.791 -11.720 21.554 1.00 95.69 200 ARG A C 1
ATOM 1480 O O . ARG A 1 200 ? -5.552 -12.474 22.154 1.00 95.69 200 ARG A O 1
ATOM 1487 N N . ILE A 1 201 ? -4.905 -11.435 20.265 1.00 97.38 201 ILE A N 1
ATOM 1488 C CA . ILE A 1 201 ? -5.823 -12.133 19.363 1.00 97.38 201 ILE A CA 1
ATOM 1489 C C . ILE A 1 201 ? -5.101 -12.451 18.064 1.00 97.38 201 ILE A C 1
ATOM 1491 O O . ILE A 1 201 ? -4.301 -11.652 17.575 1.00 97.38 201 ILE A O 1
ATOM 1495 N N . ARG A 1 202 ? -5.385 -13.630 17.517 1.00 97.88 202 ARG A N 1
ATOM 1496 C CA . ARG A 1 202 ? -4.814 -14.116 16.268 1.00 97.88 202 ARG A CA 1
ATOM 1497 C C . ARG A 1 202 ? -5.917 -14.214 15.224 1.00 97.88 202 ARG A C 1
ATOM 1499 O O . ARG A 1 202 ? -6.927 -14.863 15.463 1.00 97.88 202 ARG A O 1
ATOM 1506 N N . THR A 1 203 ? -5.726 -13.550 14.090 1.00 98.44 203 THR A N 1
ATOM 1507 C CA . THR A 1 203 ? -6.691 -13.487 12.986 1.00 98.44 203 THR A CA 1
ATOM 1508 C C . THR A 1 203 ? -6.115 -14.208 11.775 1.00 98.44 203 THR A C 1
ATOM 1510 O O . THR A 1 203 ? -4.966 -13.962 11.403 1.00 98.44 203 THR A O 1
ATOM 1513 N N . ALA A 1 204 ? -6.889 -15.098 11.157 1.00 97.81 204 ALA A N 1
ATOM 1514 C CA . ALA A 1 204 ? -6.518 -15.696 9.878 1.00 97.81 204 ALA A CA 1
ATOM 1515 C C . ALA A 1 204 ? -6.661 -14.661 8.756 1.00 97.81 204 ALA A C 1
ATOM 1517 O O . ALA A 1 204 ? -7.684 -13.988 8.671 1.00 97.81 204 ALA A O 1
ATOM 1518 N N . VAL A 1 205 ? -5.642 -14.539 7.901 1.00 96.81 205 VAL A N 1
ATOM 1519 C CA . VAL A 1 205 ? -5.623 -13.560 6.792 1.00 96.81 205 VAL A CA 1
ATOM 1520 C C . VAL A 1 205 ? -5.500 -14.219 5.409 1.00 96.81 205 VAL A C 1
ATOM 1522 O O . VAL A 1 205 ? -5.437 -13.548 4.375 1.00 96.81 205 VAL A O 1
ATOM 1525 N N . GLY A 1 206 ? -5.527 -15.553 5.376 1.00 94.06 206 GLY A N 1
ATOM 1526 C CA . GLY A 1 206 ? -5.535 -16.350 4.154 1.00 94.06 206 GLY A CA 1
ATOM 1527 C C . GLY A 1 206 ? -4.156 -16.442 3.507 1.00 94.06 206 GLY A C 1
ATOM 1528 O O . GLY A 1 206 ? -3.166 -16.709 4.190 1.00 94.06 206 GLY A O 1
ATOM 1529 N N . ALA A 1 207 ? -4.103 -16.273 2.184 1.00 95.56 207 ALA A N 1
ATOM 1530 C CA . ALA A 1 207 ? -2.872 -16.384 1.409 1.00 95.56 207 ALA A CA 1
ATOM 1531 C C . ALA A 1 207 ? -2.442 -15.053 0.775 1.00 95.56 207 ALA A C 1
ATOM 1533 O O . ALA A 1 207 ? -3.287 -14.242 0.399 1.00 95.56 207 ALA A O 1
ATOM 1534 N N . ALA A 1 208 ? -1.140 -14.842 0.607 1.00 96.69 208 ALA A N 1
ATOM 1535 C CA . ALA A 1 208 ? -0.583 -13.758 -0.201 1.00 96.69 208 ALA A CA 1
ATOM 1536 C C . ALA A 1 208 ? -0.066 -14.319 -1.544 1.00 96.69 208 ALA A C 1
ATOM 1538 O O . ALA A 1 208 ? 0.718 -15.271 -1.514 1.00 96.69 208 ALA A O 1
ATOM 1539 N N . PRO A 1 209 ? -0.467 -13.774 -2.711 1.00 96.31 209 PRO A N 1
ATOM 1540 C CA . PRO A 1 209 ? 0.022 -14.222 -4.018 1.00 96.31 209 PRO A CA 1
ATOM 1541 C C . PRO A 1 209 ? 1.546 -14.127 -4.128 1.00 96.31 209 PRO A C 1
ATOM 1543 O O . PRO A 1 209 ? 2.150 -13.295 -3.454 1.00 96.31 209 PRO A O 1
ATOM 1546 N N . ALA A 1 210 ? 2.165 -14.965 -4.963 1.00 96.62 210 ALA A N 1
ATOM 1547 C CA . ALA A 1 210 ? 3.584 -14.832 -5.302 1.00 96.62 210 ALA A CA 1
ATOM 1548 C C . ALA A 1 210 ? 3.860 -13.437 -5.886 1.00 96.62 210 ALA A C 1
ATOM 1550 O O . ALA A 1 210 ? 3.049 -12.935 -6.663 1.00 96.62 210 ALA A O 1
ATOM 1551 N N . TYR A 1 211 ? 4.966 -12.805 -5.487 1.00 96.12 211 TYR A N 1
ATOM 1552 C CA . TYR A 1 211 ? 5.326 -11.431 -5.877 1.00 96.12 211 TYR A CA 1
ATOM 1553 C C . TYR A 1 211 ? 4.182 -10.408 -5.762 1.00 96.12 211 TYR A C 1
ATOM 1555 O O . TYR A 1 211 ? 4.075 -9.476 -6.563 1.00 96.12 211 TYR A O 1
ATOM 1563 N N . GLY A 1 212 ? 3.300 -10.608 -4.782 1.00 95.19 212 GLY A N 1
ATOM 1564 C CA . GLY A 1 212 ? 2.061 -9.861 -4.623 1.00 95.19 212 GLY A CA 1
ATOM 1565 C C . GLY A 1 212 ? 1.968 -9.135 -3.289 1.00 95.19 212 GLY A C 1
ATOM 1566 O O . GLY A 1 212 ? 2.724 -9.381 -2.345 1.00 95.19 212 GLY A O 1
ATOM 1567 N N . VAL A 1 213 ? 0.981 -8.248 -3.205 1.00 96.00 213 VAL A N 1
ATOM 1568 C CA . VAL A 1 213 ? 0.625 -7.524 -1.983 1.00 96.00 213 VAL A CA 1
ATOM 1569 C C . VAL A 1 213 ? -0.867 -7.688 -1.711 1.00 96.00 213 VAL A C 1
ATOM 1571 O O . VAL A 1 213 ? -1.668 -7.752 -2.642 1.00 96.00 213 VAL A O 1
ATOM 1574 N N . ARG A 1 214 ? -1.262 -7.771 -0.439 1.00 95.69 214 ARG A N 1
ATOM 1575 C CA . ARG A 1 214 ? -2.673 -7.763 -0.024 1.00 95.69 214 ARG A CA 1
ATOM 1576 C C . ARG A 1 214 ? -2.845 -6.934 1.233 1.00 95.69 214 ARG A C 1
ATOM 1578 O O . ARG A 1 214 ? -2.148 -7.164 2.216 1.00 95.69 214 ARG A O 1
ATOM 1585 N N . LYS A 1 215 ? -3.819 -6.026 1.235 1.00 96.75 215 LYS A N 1
ATOM 1586 C CA . LYS A 1 215 ? -4.284 -5.383 2.465 1.00 96.75 215 LYS A CA 1
ATOM 1587 C C . LYS A 1 215 ? -5.249 -6.328 3.171 1.00 96.75 215 LYS A C 1
ATOM 1589 O O . LYS A 1 215 ? -6.230 -6.760 2.571 1.00 96.75 215 LYS A O 1
ATOM 1594 N N . VAL A 1 216 ? -4.944 -6.696 4.410 1.00 97.94 216 VAL A N 1
ATOM 1595 C CA . VAL A 1 216 ? -5.685 -7.720 5.154 1.00 97.94 216 VAL A CA 1
ATOM 1596 C C . VAL A 1 216 ? -6.154 -7.194 6.501 1.00 97.94 216 VAL A C 1
ATOM 1598 O O . VAL A 1 216 ? -5.416 -6.508 7.210 1.00 97.94 216 VAL A O 1
ATOM 1601 N N . GLY A 1 217 ? -7.397 -7.526 6.841 1.00 98.19 217 GLY A N 1
ATOM 1602 C CA . GLY A 1 217 ? -8.005 -7.187 8.119 1.00 98.19 217 GLY A CA 1
ATOM 1603 C C . GLY A 1 217 ? -7.509 -8.081 9.253 1.00 98.19 217 GLY A C 1
ATOM 1604 O O . GLY A 1 217 ? -7.358 -9.289 9.086 1.00 98.19 217 GLY A O 1
ATOM 1605 N N . PHE A 1 218 ? -7.298 -7.500 10.427 1.00 98.38 218 PHE A N 1
ATOM 1606 C CA . PHE A 1 218 ? -7.007 -8.213 11.664 1.00 98.38 218 PHE A CA 1
ATOM 1607 C C . PHE A 1 218 ? -7.697 -7.536 12.848 1.00 98.38 218 PHE A C 1
ATOM 1609 O O . PHE A 1 218 ? -8.049 -6.355 12.806 1.00 98.38 218 PHE A O 1
ATOM 1616 N N . ARG A 1 219 ? -7.913 -8.301 13.917 1.00 97.56 219 ARG A N 1
ATOM 1617 C CA . ARG A 1 219 ? -8.516 -7.802 15.155 1.00 97.56 219 ARG A CA 1
ATOM 1618 C C . ARG A 1 219 ? -7.442 -7.296 16.106 1.00 97.56 219 ARG A C 1
ATOM 1620 O O . ARG A 1 219 ? -6.413 -7.942 16.273 1.00 97.56 219 ARG A O 1
ATOM 1627 N N . ILE A 1 220 ? -7.720 -6.189 16.780 1.00 96.81 220 ILE A N 1
ATOM 1628 C CA . ILE A 1 220 ? -6.995 -5.725 17.965 1.00 96.81 220 ILE A CA 1
ATOM 1629 C C . ILE A 1 220 ? -7.845 -6.127 19.177 1.00 96.81 220 ILE A C 1
ATOM 1631 O O . ILE A 1 220 ? -9.042 -5.842 19.169 1.00 96.81 220 ILE A O 1
ATOM 1635 N N . PRO A 1 221 ? -7.292 -6.828 20.185 1.00 93.44 221 PRO A N 1
ATOM 1636 C CA . PRO A 1 221 ? -8.104 -7.483 21.214 1.00 93.44 221 PRO A CA 1
ATOM 1637 C C . PRO A 1 221 ? -8.731 -6.497 22.199 1.00 93.44 221 PRO A C 1
ATOM 1639 O O . PRO A 1 221 ? -9.824 -6.736 22.698 1.00 93.44 221 PRO A O 1
ATOM 1642 N N . ASP A 1 222 ? -8.006 -5.430 22.518 1.00 87.06 222 ASP A N 1
ATOM 1643 C CA . ASP A 1 222 ? -8.383 -4.449 23.525 1.00 87.06 222 ASP A CA 1
ATOM 1644 C C . ASP A 1 222 ? -7.554 -3.191 23.275 1.00 87.06 222 ASP A C 1
ATOM 1646 O O . ASP A 1 222 ? -6.390 -3.143 23.661 1.00 87.06 222 ASP A O 1
ATOM 1650 N N . ALA A 1 223 ? -8.116 -2.199 22.582 1.00 79.56 223 ALA A N 1
ATOM 1651 C CA . ALA A 1 223 ? -7.408 -0.982 22.176 1.00 79.56 223 ALA A CA 1
ATOM 1652 C C . ALA A 1 223 ? -7.159 -0.003 23.348 1.00 79.56 223 ALA A C 1
ATOM 1654 O O . ALA A 1 223 ? -7.287 1.208 23.201 1.00 79.56 223 ALA A O 1
ATOM 1655 N N . ARG A 1 224 ? -6.820 -0.514 24.539 1.00 82.12 224 ARG A N 1
ATOM 1656 C CA . ARG A 1 224 ? -6.482 0.273 25.739 1.00 82.12 224 ARG A CA 1
ATOM 1657 C C . ARG A 1 224 ? -5.176 1.026 25.607 1.00 82.12 224 ARG A C 1
ATOM 1659 O O . ARG A 1 224 ? -5.054 2.105 26.178 1.00 82.12 224 ARG A O 1
ATOM 1666 N N . THR A 1 225 ? -4.193 0.448 24.926 1.00 85.44 225 THR A N 1
ATOM 1667 C CA . THR A 1 225 ? -2.870 1.055 24.778 1.00 85.44 225 THR A CA 1
ATOM 1668 C C . THR A 1 225 ? -2.797 1.832 23.476 1.00 85.44 225 THR A C 1
ATOM 1670 O O . THR A 1 225 ? -3.436 1.476 22.489 1.00 85.44 225 THR A O 1
ATOM 1673 N N . GLU A 1 226 ? -2.016 2.909 23.475 1.00 91.50 226 GLU A N 1
ATOM 1674 C CA . GLU A 1 226 ? -1.707 3.638 22.246 1.00 91.50 226 GLU A CA 1
ATOM 1675 C C . GLU A 1 226 ? -0.964 2.734 21.262 1.00 91.50 226 GLU A C 1
ATOM 1677 O O . GLU A 1 226 ? -1.326 2.656 20.095 1.00 91.50 226 GLU A O 1
ATOM 1682 N N . GLU A 1 227 ? 0.034 1.995 21.741 1.00 94.62 227 GLU A N 1
ATOM 1683 C CA . GLU A 1 227 ? 0.816 1.100 20.899 1.00 94.62 227 GLU A CA 1
ATOM 1684 C C . GLU A 1 227 ? 0.223 -0.308 20.871 1.00 94.62 227 GLU A C 1
ATOM 1686 O O . GLU A 1 227 ? -0.109 -0.892 21.908 1.00 94.62 227 GLU A O 1
ATOM 1691 N N . THR A 1 228 ? 0.113 -0.868 19.668 1.00 95.50 228 THR A N 1
ATOM 1692 C CA . THR A 1 228 ? -0.259 -2.262 19.426 1.00 95.50 228 THR A CA 1
ATOM 1693 C C . THR A 1 228 ? 0.857 -2.942 18.649 1.00 95.50 228 THR A C 1
ATOM 1695 O O . THR A 1 228 ? 1.180 -2.540 17.530 1.00 95.50 228 THR A O 1
ATOM 1698 N N . THR A 1 229 ? 1.430 -4.002 19.218 1.00 97.31 229 THR A N 1
ATOM 1699 C CA . THR A 1 229 ? 2.381 -4.848 18.490 1.00 97.31 229 THR A CA 1
ATOM 1700 C C . THR A 1 229 ? 1.615 -5.778 17.561 1.00 97.31 229 THR A C 1
ATOM 1702 O O . THR A 1 229 ? 0.713 -6.493 18.003 1.00 97.31 229 THR A O 1
ATOM 1705 N N . VAL A 1 230 ? 2.010 -5.813 16.292 1.00 98.44 230 VAL A N 1
ATOM 1706 C CA . VAL A 1 230 ? 1.413 -6.650 15.251 1.00 98.44 230 VAL A CA 1
ATOM 1707 C C . VAL A 1 230 ? 2.475 -7.597 14.709 1.00 98.44 230 VAL A C 1
ATOM 1709 O O . VAL A 1 230 ? 3.569 -7.171 14.345 1.00 98.44 230 VAL A O 1
ATOM 1712 N N . ARG A 1 231 ? 2.172 -8.893 14.676 1.00 98.69 231 ARG A N 1
ATOM 1713 C CA . ARG A 1 231 ? 3.102 -9.946 14.253 1.00 98.69 231 ARG A CA 1
ATOM 1714 C C . ARG A 1 231 ? 2.470 -10.805 13.172 1.00 98.69 231 ARG A C 1
ATOM 1716 O O . ARG A 1 231 ? 1.325 -11.229 13.313 1.00 98.69 231 ARG A O 1
ATOM 1723 N N . LEU A 1 232 ? 3.224 -11.081 12.118 1.00 98.81 232 LEU A N 1
ATOM 1724 C CA . LEU A 1 232 ? 2.829 -11.947 11.017 1.00 98.81 232 LEU A CA 1
ATOM 1725 C C . LEU A 1 232 ? 3.415 -13.341 11.222 1.00 98.81 232 LEU A C 1
ATOM 1727 O O . LEU A 1 232 ? 4.605 -13.487 11.492 1.00 98.81 232 LEU A O 1
ATOM 1731 N N . PHE A 1 233 ? 2.591 -14.365 11.037 1.00 98.56 233 PHE A N 1
ATOM 1732 C CA . PHE A 1 233 ? 2.989 -15.759 11.188 1.00 98.56 233 PHE A CA 1
ATOM 1733 C C . PHE A 1 233 ? 2.542 -16.619 10.009 1.00 98.56 233 PHE A C 1
ATOM 1735 O O . PHE A 1 233 ? 1.487 -16.377 9.420 1.00 98.56 233 PHE A O 1
ATOM 1742 N N . GLN A 1 234 ? 3.291 -17.697 9.781 1.00 97.00 234 GLN A N 1
ATOM 1743 C CA . GLN A 1 234 ? 2.893 -18.855 8.982 1.00 97.00 234 GLN A CA 1
ATOM 1744 C C . GLN A 1 234 ? 3.080 -20.117 9.829 1.00 97.00 234 GLN A C 1
ATOM 1746 O O . GLN A 1 234 ? 4.195 -20.430 10.255 1.00 97.00 234 GLN A O 1
ATOM 1751 N N . GLY A 1 235 ? 1.985 -20.819 10.132 1.00 93.88 235 GLY A N 1
ATOM 1752 C CA . GLY A 1 235 ? 2.007 -21.843 11.182 1.00 93.88 235 GLY A CA 1
ATOM 1753 C C . GLY A 1 235 ? 2.470 -21.226 12.507 1.00 93.88 235 GLY A C 1
ATOM 1754 O O . GLY A 1 235 ? 1.963 -20.185 12.903 1.00 93.88 235 GLY A O 1
ATOM 1755 N N . ASN A 1 236 ? 3.470 -21.794 13.176 1.00 94.69 236 ASN A N 1
ATOM 1756 C CA . ASN A 1 236 ? 4.034 -21.211 14.407 1.00 94.69 236 ASN A CA 1
ATOM 1757 C C . ASN A 1 236 ? 5.273 -20.333 14.175 1.00 94.69 236 ASN A C 1
ATOM 1759 O O . ASN A 1 236 ? 5.794 -19.752 15.125 1.00 94.69 236 ASN A O 1
ATOM 1763 N N . ARG A 1 237 ? 5.737 -20.206 12.927 1.00 96.81 237 ARG A N 1
ATOM 1764 C CA . ARG A 1 237 ? 6.904 -19.389 12.590 1.00 96.81 237 ARG A CA 1
ATOM 1765 C C . ARG A 1 237 ? 6.495 -17.931 12.444 1.00 96.81 237 ARG A C 1
ATOM 1767 O O . ARG A 1 237 ? 5.656 -17.605 11.603 1.00 96.81 237 ARG A O 1
ATOM 1774 N N . GLU A 1 238 ? 7.107 -17.062 13.239 1.00 98.00 238 GLU A N 1
ATOM 1775 C CA . GLU A 1 238 ? 6.995 -15.618 13.050 1.00 98.00 238 GLU A CA 1
ATOM 1776 C C . GLU A 1 238 ? 7.802 -15.204 11.814 1.00 98.00 238 GLU A C 1
ATOM 1778 O O . GLU A 1 238 ? 8.964 -15.583 11.671 1.00 98.00 238 GLU A O 1
ATOM 1783 N N . LEU A 1 239 ? 7.169 -14.468 10.905 1.00 97.94 239 LEU A N 1
ATOM 1784 C CA . LEU A 1 239 ? 7.779 -13.986 9.666 1.00 97.94 239 LEU A CA 1
ATOM 1785 C C . LEU A 1 239 ? 8.216 -12.529 9.788 1.00 97.94 239 LEU A C 1
ATOM 1787 O O . LEU A 1 239 ? 9.266 -12.148 9.274 1.00 97.94 239 LEU A O 1
ATOM 1791 N N . ASP A 1 240 ? 7.401 -11.715 10.460 1.00 98.44 240 ASP A N 1
ATOM 1792 C CA . ASP A 1 240 ? 7.651 -10.290 10.610 1.00 98.44 240 ASP A CA 1
ATOM 1793 C C . ASP A 1 240 ? 6.883 -9.691 11.791 1.00 98.44 240 ASP A C 1
ATOM 1795 O O . ASP A 1 240 ? 5.921 -10.279 12.295 1.00 98.44 240 ASP A O 1
ATOM 1799 N N . ARG A 1 241 ? 7.284 -8.491 12.211 1.00 98.25 241 ARG A N 1
ATOM 1800 C CA . ARG A 1 241 ? 6.609 -7.721 13.255 1.00 98.25 241 ARG A CA 1
ATOM 1801 C C . ARG A 1 241 ? 6.725 -6.223 13.019 1.00 98.25 241 ARG A C 1
ATOM 1803 O O . ARG A 1 241 ? 7.728 -5.745 12.503 1.00 98.25 241 ARG A O 1
ATOM 1810 N N . THR A 1 242 ? 5.721 -5.490 13.477 1.00 98.12 242 THR A N 1
ATOM 1811 C CA . THR A 1 242 ? 5.699 -4.026 13.498 1.00 98.12 242 THR A CA 1
ATOM 1812 C C . THR A 1 242 ? 4.873 -3.524 14.686 1.00 98.12 242 THR A C 1
ATOM 1814 O O . THR A 1 242 ? 4.244 -4.315 15.397 1.00 98.12 242 THR A O 1
ATOM 1817 N N . THR A 1 243 ? 4.862 -2.214 14.901 1.00 97.44 243 THR A N 1
ATOM 1818 C CA . THR A 1 243 ? 4.014 -1.543 15.890 1.00 97.44 243 THR A CA 1
ATOM 1819 C C . THR A 1 243 ? 3.157 -0.504 15.184 1.00 97.44 243 THR A C 1
ATOM 1821 O O . THR A 1 243 ? 3.645 0.242 14.339 1.00 97.44 243 THR A O 1
ATOM 1824 N N . VAL A 1 244 ? 1.877 -0.444 15.545 1.00 97.06 244 VAL A N 1
ATOM 1825 C CA . VAL A 1 244 ? 0.948 0.602 15.099 1.00 97.06 244 VAL A CA 1
ATOM 1826 C C . VAL A 1 244 ? 0.484 1.429 16.293 1.00 97.06 244 VAL A C 1
ATOM 1828 O O . VAL A 1 244 ? 0.411 0.911 17.410 1.00 97.06 244 VAL A O 1
ATOM 1831 N N . LYS A 1 245 ? 0.167 2.706 16.058 1.00 96.38 245 LYS A N 1
ATOM 1832 C CA . LYS A 1 245 ? -0.293 3.646 17.089 1.00 96.38 245 LYS A CA 1
ATOM 1833 C C . LYS A 1 245 ? -1.760 4.009 16.879 1.00 96.38 245 LYS A C 1
ATOM 1835 O O . LYS A 1 245 ? -2.146 4.393 15.778 1.00 96.38 245 LYS A O 1
ATOM 1840 N N . LEU A 1 246 ? -2.566 3.891 17.931 1.00 95.81 246 LEU A N 1
ATOM 1841 C CA . LEU A 1 246 ? -3.997 4.191 17.945 1.00 95.81 246 LEU A CA 1
ATOM 1842 C C . LEU A 1 246 ? -4.255 5.492 18.711 1.00 95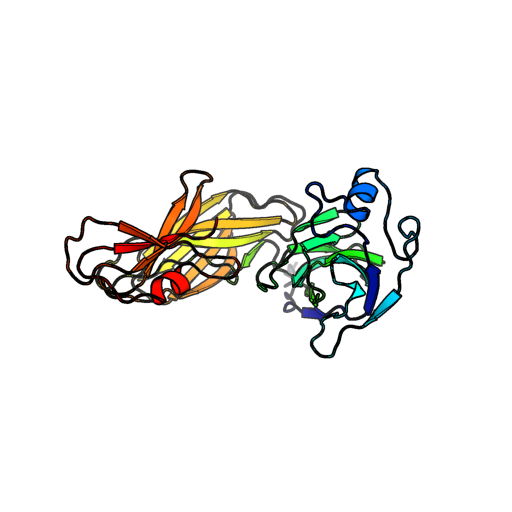.81 246 LEU A C 1
ATOM 1844 O O . LEU A 1 246 ? -3.917 5.609 19.895 1.00 95.81 246 LEU A O 1
ATOM 1848 N N . ARG A 1 247 ? -4.906 6.459 18.058 1.00 95.75 247 ARG A N 1
ATOM 1849 C CA . ARG A 1 247 ? -5.264 7.736 18.692 1.00 95.75 247 ARG A CA 1
ATOM 1850 C C . ARG A 1 247 ? -6.353 7.519 19.737 1.00 95.75 247 ARG A C 1
ATOM 1852 O O . ARG A 1 247 ? -7.345 6.850 19.458 1.00 95.75 247 ARG A O 1
ATOM 1859 N N . LEU A 1 248 ? -6.197 8.131 20.911 1.00 95.56 248 LEU A N 1
ATOM 1860 C CA . LEU A 1 248 ? -7.255 8.205 21.920 1.00 95.56 248 LEU A CA 1
ATOM 1861 C C . LEU A 1 248 ? -8.188 9.368 21.635 1.00 95.56 248 LEU A C 1
ATOM 1863 O O . LEU A 1 248 ? -7.714 10.482 21.424 1.00 95.56 248 LEU A O 1
ATOM 1867 N N . ARG A 1 249 ? -9.494 9.101 21.663 1.00 96.38 249 ARG A N 1
ATOM 1868 C CA . ARG A 1 249 ? -10.547 10.097 21.480 1.00 96.38 249 ARG A CA 1
ATOM 1869 C C . ARG A 1 249 ? -11.576 10.030 22.598 1.00 96.38 249 ARG A C 1
ATOM 1871 O O . ARG A 1 249 ? -11.889 8.953 23.112 1.00 96.38 249 ARG A O 1
ATOM 1878 N N . LYS A 1 250 ? -12.137 11.184 22.941 1.00 95.25 250 LYS A N 1
ATOM 1879 C CA . LYS A 1 250 ? -13.324 11.276 23.799 1.00 95.25 250 LYS A CA 1
ATOM 1880 C C . LYS A 1 250 ? -14.585 10.949 23.002 1.00 95.25 250 LYS A C 1
ATOM 1882 O O . LYS A 1 250 ? -14.590 10.925 21.772 1.00 95.25 250 LYS A O 1
ATOM 1887 N N . ALA A 1 251 ? -15.691 10.709 23.702 1.00 91.88 251 ALA A N 1
ATOM 1888 C CA . ALA A 1 251 ? -16.955 10.332 23.069 1.00 91.88 251 ALA A CA 1
ATOM 1889 C C . ALA A 1 251 ? -17.516 11.399 22.104 1.00 91.88 251 ALA A C 1
ATOM 1891 O O . ALA A 1 251 ? -18.229 11.033 21.170 1.00 91.88 251 ALA A O 1
ATOM 1892 N N . ASN A 1 252 ? -17.185 12.674 22.322 1.00 93.12 252 ASN A N 1
ATOM 1893 C CA . ASN A 1 252 ? -17.642 13.839 21.558 1.00 93.12 252 ASN A CA 1
ATOM 1894 C C . ASN A 1 252 ? -16.610 14.367 20.544 1.00 93.12 252 ASN A C 1
ATOM 1896 O O . ASN A 1 252 ? -16.825 15.414 19.944 1.00 93.12 252 ASN A O 1
ATOM 1900 N N . GLU A 1 253 ? -15.476 13.690 20.385 1.00 96.56 253 GLU A N 1
ATOM 1901 C CA . GLU A 1 253 ? -14.427 14.095 19.457 1.00 96.56 253 GLU A CA 1
ATOM 1902 C C . GLU A 1 253 ? -14.563 13.377 18.113 1.00 96.56 253 GLU A C 1
ATOM 1904 O O . GLU A 1 253 ? -14.964 12.210 18.065 1.00 96.56 253 GLU A O 1
ATOM 1909 N N . THR A 1 254 ? -14.150 14.043 17.027 1.00 97.69 254 THR A N 1
ATOM 1910 C CA . THR A 1 254 ? -14.071 13.409 15.706 1.00 97.69 254 THR A CA 1
ATOM 1911 C C . THR A 1 254 ? -13.195 12.166 15.765 1.00 97.69 254 THR A C 1
ATOM 1913 O O . THR A 1 254 ? -12.091 12.226 16.319 1.00 97.69 254 THR A O 1
ATOM 1916 N N . ARG A 1 255 ? -13.647 11.055 15.187 1.00 97.44 255 ARG A N 1
ATOM 1917 C CA . ARG A 1 255 ? -12.964 9.762 15.294 1.00 97.44 255 ARG A CA 1
ATOM 1918 C C . ARG A 1 255 ? -13.067 8.917 14.034 1.00 97.44 255 ARG A C 1
ATOM 1920 O O . ARG A 1 255 ? -14.065 8.973 13.322 1.00 97.44 255 ARG A O 1
ATOM 1927 N N . LYS A 1 256 ? -12.064 8.072 13.801 1.00 97.69 256 LYS A N 1
ATOM 1928 C CA . LYS A 1 256 ? -12.098 6.995 12.803 1.00 97.69 256 LYS A CA 1
ATOM 1929 C C . LYS A 1 256 ? -12.784 5.758 13.374 1.00 97.69 256 LYS A C 1
ATOM 1931 O O . LYS A 1 256 ? -12.319 5.187 14.361 1.00 97.69 256 LYS A O 1
ATOM 1936 N N . ARG A 1 257 ? -13.847 5.298 12.715 1.00 96.62 257 ARG A N 1
ATOM 1937 C CA . ARG A 1 257 ? -14.498 4.015 13.005 1.00 96.62 257 ARG A CA 1
ATOM 1938 C C . ARG A 1 257 ? -14.206 3.035 11.886 1.00 96.62 257 ARG A C 1
ATOM 1940 O O . ARG A 1 257 ? -14.542 3.301 10.735 1.00 96.62 257 ARG A O 1
ATOM 1947 N N . THR A 1 258 ? -13.589 1.908 12.224 1.00 97.44 258 THR A N 1
ATOM 1948 C CA . THR A 1 258 ? -13.344 0.826 11.270 1.00 97.44 258 THR A CA 1
ATOM 1949 C C . THR A 1 258 ? -14.470 -0.195 11.283 1.00 97.44 258 THR A C 1
ATOM 1951 O O . THR A 1 258 ? -15.143 -0.407 12.293 1.00 97.44 258 THR A O 1
ATOM 1954 N N . PHE A 1 259 ? -14.663 -0.852 10.147 1.00 96.50 259 PHE A N 1
ATOM 1955 C CA . PHE A 1 259 ? -15.641 -1.916 9.965 1.00 96.50 259 PHE A CA 1
ATOM 1956 C C . PHE A 1 259 ? -15.171 -2.869 8.864 1.00 96.50 259 PHE A C 1
ATOM 1958 O O . PHE A 1 259 ? -14.265 -2.542 8.099 1.00 96.50 259 PHE A O 1
ATOM 1965 N N . VAL A 1 260 ? -15.781 -4.052 8.792 1.00 97.00 260 VAL A N 1
ATOM 1966 C CA . VAL A 1 260 ? -15.596 -4.971 7.662 1.00 97.00 260 VAL A CA 1
ATOM 1967 C C . VAL A 1 260 ? -16.679 -4.671 6.635 1.00 97.00 260 VAL A C 1
ATOM 1969 O O . VAL A 1 260 ? -17.865 -4.720 6.957 1.00 97.00 260 VAL A O 1
ATOM 1972 N N . SER A 1 261 ? -16.267 -4.340 5.418 1.00 95.62 261 SER A N 1
ATOM 1973 C CA . SER A 1 261 ? -17.153 -4.099 4.286 1.00 95.62 261 SER A CA 1
ATOM 1974 C C . SER A 1 261 ? -17.939 -5.361 3.941 1.00 95.62 261 SER A C 1
ATOM 1976 O O . SER A 1 261 ? -17.362 -6.434 3.762 1.00 95.62 261 SER A O 1
ATOM 1978 N N . GLY A 1 262 ? -19.258 -5.225 3.804 1.00 95.12 262 GLY A N 1
ATOM 1979 C CA . GLY A 1 262 ? -20.123 -6.304 3.322 1.00 95.12 262 GLY A CA 1
ATOM 1980 C C . GLY A 1 262 ? -20.002 -6.570 1.817 1.00 95.12 262 GLY A C 1
ATOM 1981 O O . GLY A 1 262 ? -20.549 -7.560 1.347 1.00 95.12 262 GLY A O 1
ATOM 1982 N N . ILE A 1 263 ? -19.305 -5.705 1.068 1.00 92.94 263 ILE A N 1
ATOM 1983 C CA . ILE A 1 263 ? -19.154 -5.819 -0.391 1.00 92.94 263 ILE A CA 1
ATOM 1984 C C . ILE A 1 263 ? -18.011 -6.779 -0.738 1.00 92.94 263 ILE A C 1
ATOM 1986 O O . ILE A 1 263 ? -18.184 -7.688 -1.542 1.00 92.94 263 ILE A O 1
ATOM 1990 N N . ASP A 1 264 ? -16.841 -6.580 -0.128 1.00 92.12 264 ASP A N 1
ATOM 1991 C CA . ASP A 1 264 ? -15.595 -7.267 -0.497 1.00 92.12 264 ASP A CA 1
ATOM 1992 C C . ASP A 1 264 ? -14.828 -7.852 0.706 1.00 92.12 264 ASP A C 1
ATOM 1994 O O . ASP A 1 264 ? -13.738 -8.406 0.548 1.00 92.12 264 ASP A O 1
ATOM 1998 N N . GLY A 1 265 ? -15.370 -7.729 1.924 1.00 93.44 265 GLY A N 1
ATOM 1999 C CA . GLY A 1 265 ? -14.741 -8.220 3.153 1.00 93.44 265 GLY A CA 1
ATOM 2000 C C . GLY A 1 265 ? -13.509 -7.426 3.600 1.00 93.44 265 GLY A C 1
ATOM 2001 O O . GLY A 1 265 ? -12.813 -7.841 4.530 1.00 93.44 265 GLY A O 1
ATOM 2002 N N . SER A 1 266 ? -13.208 -6.296 2.958 1.00 95.31 266 SER A N 1
ATOM 2003 C CA . SER A 1 266 ? -12.087 -5.441 3.338 1.00 95.31 266 SER A CA 1
ATOM 2004 C C . SER A 1 266 ? -12.380 -4.682 4.635 1.00 95.31 266 SER A C 1
ATOM 2006 O O . SER A 1 266 ? -13.522 -4.344 4.939 1.00 95.31 266 SER A O 1
ATOM 2008 N N . VAL A 1 267 ? -11.342 -4.386 5.421 1.00 97.62 267 VAL A N 1
ATOM 2009 C CA . VAL A 1 267 ? -11.491 -3.461 6.551 1.00 97.62 267 VAL A CA 1
ATOM 2010 C C . VAL A 1 267 ? -11.385 -2.036 6.023 1.00 97.62 267 VAL A C 1
ATOM 2012 O O . VAL A 1 267 ? -10.333 -1.631 5.525 1.00 97.62 267 VAL A O 1
ATOM 2015 N N . GLN A 1 268 ? -12.469 -1.284 6.163 1.00 96.25 268 GLN A N 1
ATOM 2016 C CA . GLN A 1 268 ? -12.576 0.122 5.783 1.00 96.25 268 GLN A CA 1
ATOM 2017 C C . GLN A 1 268 ? -12.777 0.984 7.023 1.00 96.25 268 GLN A C 1
ATOM 2019 O O . GLN A 1 268 ? -12.944 0.470 8.134 1.00 96.25 268 GLN A O 1
ATOM 2024 N N . TYR A 1 269 ? -12.749 2.301 6.843 1.00 97.06 269 TYR A N 1
ATOM 2025 C CA . TYR A 1 269 ? -13.113 3.228 7.902 1.00 97.06 269 TYR A CA 1
ATOM 2026 C C . TYR A 1 269 ? -13.994 4.354 7.371 1.00 97.06 269 TYR A C 1
ATOM 2028 O O . TYR A 1 269 ? -13.986 4.667 6.188 1.00 97.06 269 TYR A O 1
ATOM 2036 N N . TYR A 1 270 ? -14.748 4.975 8.261 1.00 97.25 270 TYR A N 1
ATOM 2037 C CA . TYR A 1 270 ? -15.303 6.304 8.043 1.00 97.25 270 TYR A CA 1
ATOM 2038 C C . TYR A 1 270 ? -14.914 7.183 9.224 1.00 97.25 270 TYR A C 1
ATOM 2040 O O . TYR A 1 270 ? -14.598 6.689 10.314 1.00 97.25 270 TYR A O 1
ATOM 2048 N N . ALA A 1 271 ? -14.902 8.490 9.007 1.00 97.88 271 ALA A N 1
ATOM 2049 C CA . ALA A 1 271 ? -14.769 9.448 10.083 1.00 97.88 271 ALA A CA 1
ATOM 2050 C C . ALA A 1 271 ? -16.152 9.880 10.562 1.00 97.88 271 ALA A C 1
ATOM 2052 O O . ALA A 1 271 ? -17.058 10.108 9.766 1.00 97.88 271 ALA A O 1
ATOM 2053 N N . GLU A 1 272 ? -16.307 9.983 11.871 1.00 97.31 272 GLU A N 1
ATOM 2054 C CA . GLU A 1 272 ? -17.517 10.445 12.533 1.00 97.31 272 GLU A CA 1
ATOM 2055 C C . GLU A 1 272 ? -17.174 11.703 13.320 1.00 97.31 272 GLU A C 1
ATOM 2057 O O . GLU A 1 272 ? -16.233 11.685 14.110 1.00 97.31 272 GLU A O 1
ATOM 2062 N N . ASN A 1 273 ? -17.944 12.767 13.124 1.00 97.81 273 ASN A N 1
ATOM 2063 C CA . ASN A 1 273 ? -17.986 13.954 13.966 1.00 97.81 273 ASN A CA 1
ATOM 2064 C C . ASN A 1 273 ? -19.310 13.899 14.755 1.00 97.81 273 ASN A C 1
ATOM 2066 O O . ASN A 1 273 ? -20.373 14.189 14.187 1.00 97.81 273 ASN A O 1
ATOM 2070 N N . PRO A 1 274 ? -19.276 13.415 16.012 1.00 96.81 274 PRO A N 1
ATOM 2071 C CA . PRO A 1 274 ? -20.483 13.168 16.792 1.00 96.81 274 PRO A CA 1
ATOM 2072 C C . PRO A 1 274 ? -21.247 14.456 17.094 1.00 96.81 274 PRO A C 1
ATOM 2074 O O . PRO A 1 274 ? -20.659 15.530 17.237 1.00 96.81 274 PRO A O 1
ATOM 2077 N N . ALA A 1 275 ? -22.561 14.340 17.275 1.00 96.62 275 ALA A N 1
ATOM 2078 C CA . ALA A 1 275 ? -23.353 15.456 17.765 1.00 96.62 275 ALA A CA 1
ATOM 2079 C C . ALA A 1 275 ? -22.866 15.914 19.152 1.00 96.62 275 ALA A C 1
ATOM 2081 O O . ALA A 1 275 ? -22.536 15.100 20.017 1.00 96.62 275 ALA A O 1
ATOM 2082 N N . SER A 1 276 ? -22.874 17.225 19.402 1.00 94.31 276 SER A N 1
ATOM 2083 C CA . SER A 1 276 ? -22.499 17.781 20.710 1.00 94.31 276 SER A CA 1
ATOM 2084 C C . SER A 1 276 ? -23.538 17.499 21.801 1.00 94.31 276 SER A C 1
ATOM 2086 O O . SER A 1 276 ? -23.207 17.514 22.986 1.00 94.31 276 SER A O 1
ATOM 2088 N N . ARG A 1 277 ? -24.785 17.205 21.413 1.00 92.19 277 ARG A N 1
ATOM 2089 C CA . ARG A 1 277 ? -25.859 16.742 22.298 1.00 92.19 277 ARG A CA 1
ATOM 2090 C C . ARG A 1 277 ? -26.090 15.247 22.081 1.00 92.19 277 ARG A C 1
ATOM 2092 O O . ARG A 1 277 ? -26.236 14.796 20.948 1.00 92.19 277 ARG A O 1
ATOM 2099 N N . ALA A 1 278 ? -26.176 14.489 23.172 1.00 87.56 278 ALA A N 1
ATOM 2100 C CA . ALA A 1 278 ? -26.517 13.071 23.118 1.00 87.56 278 ALA A CA 1
ATOM 2101 C C . ALA A 1 278 ? -27.937 12.842 22.562 1.00 87.56 278 ALA A C 1
ATOM 2103 O O . ALA A 1 278 ? -28.832 13.660 22.777 1.00 87.56 278 ALA A O 1
ATOM 2104 N N . GLY A 1 279 ? -28.140 11.708 21.887 1.00 85.75 279 GLY A N 1
ATOM 2105 C CA . GLY A 1 279 ? -29.452 11.302 21.366 1.00 85.75 279 GLY A CA 1
ATOM 2106 C C . GLY A 1 279 ? -29.845 11.938 20.031 1.00 85.75 279 GLY A C 1
ATOM 2107 O O . GLY A 1 279 ? -31.015 11.902 19.675 1.00 85.75 279 GLY A O 1
ATOM 2108 N N . ALA A 1 280 ? -28.905 12.529 19.288 1.00 89.69 280 ALA A N 1
ATOM 2109 C CA . ALA A 1 280 ? -29.176 12.968 17.923 1.00 89.69 280 ALA A CA 1
ATOM 2110 C C . ALA A 1 280 ? -29.441 11.759 17.006 1.00 89.69 280 ALA A C 1
ATOM 2112 O O . ALA A 1 280 ? -28.570 10.903 16.847 1.00 89.69 280 ALA A O 1
ATOM 2113 N N . GLU A 1 281 ? -30.622 11.719 16.388 1.00 90.75 281 GLU A N 1
ATOM 2114 C CA . GLU A 1 281 ? -31.053 10.632 15.491 1.00 90.75 281 GLU A CA 1
ATOM 2115 C C . GLU A 1 281 ? -30.740 10.918 14.013 1.00 90.75 281 GLU A C 1
ATOM 2117 O O . GLU A 1 281 ? -30.702 10.010 13.186 1.00 90.75 281 GLU A O 1
ATOM 2122 N N . SER A 1 282 ? -30.469 12.180 13.675 1.00 94.31 282 SER A N 1
ATOM 2123 C CA . SER A 1 282 ? -30.168 12.615 12.310 1.00 94.31 282 SER A CA 1
ATOM 2124 C C . SER A 1 282 ? -28.703 12.370 11.932 1.00 94.31 282 SER A C 1
ATOM 2126 O O . SER A 1 282 ? -27.789 12.622 12.727 1.00 94.31 282 SER A O 1
ATOM 2128 N N . LEU A 1 283 ? -28.467 11.996 10.672 1.00 95.38 283 LEU A N 1
ATOM 2129 C CA . LEU A 1 283 ? -27.140 11.798 10.083 1.00 95.38 283 LEU A CA 1
ATOM 2130 C C . LEU A 1 283 ? -26.940 12.699 8.859 1.00 95.38 283 LEU A C 1
ATOM 2132 O O . LEU A 1 283 ? -27.794 12.740 7.975 1.00 95.38 283 LEU A O 1
ATOM 2136 N N . VAL A 1 284 ? -25.781 13.350 8.771 1.00 97.38 284 VAL A N 1
ATOM 2137 C CA . VAL A 1 284 ? -25.318 14.052 7.567 1.00 97.38 284 VAL A CA 1
ATOM 2138 C C . VAL A 1 284 ? -24.129 13.311 6.968 1.00 97.38 284 VAL A C 1
ATOM 2140 O O . VAL A 1 284 ? -23.134 13.072 7.651 1.00 97.38 284 VAL A O 1
ATOM 2143 N N . LEU A 1 285 ? -24.211 12.990 5.676 1.00 97.00 285 LEU A N 1
ATOM 2144 C CA . LEU A 1 285 ? -23.105 12.415 4.916 1.00 97.00 285 LEU A CA 1
ATOM 2145 C C . LEU A 1 285 ? -22.300 13.530 4.234 1.00 97.00 285 LEU A C 1
ATOM 2147 O O . LEU A 1 285 ? -22.829 14.250 3.390 1.00 97.00 285 LEU A O 1
ATOM 2151 N N . SER A 1 286 ? -21.022 13.667 4.586 1.00 95.94 286 SER A N 1
ATOM 2152 C CA . SER A 1 286 ? -20.101 14.626 3.970 1.00 95.94 286 SER A CA 1
ATOM 2153 C C . SER A 1 286 ? -19.173 13.910 2.992 1.00 95.94 286 SER A C 1
ATOM 2155 O O . SER A 1 286 ? -18.323 13.117 3.395 1.00 95.94 286 SER A O 1
ATOM 2157 N N . VAL A 1 287 ? -19.351 14.175 1.699 1.00 94.62 287 VAL A N 1
ATOM 2158 C CA . VAL A 1 287 ? -18.525 13.605 0.624 1.00 94.62 287 VAL A CA 1
ATOM 2159 C C . VAL A 1 287 ? -17.331 14.507 0.319 1.00 94.62 287 VAL A C 1
ATOM 2161 O O . VAL A 1 287 ? -17.404 15.724 0.487 1.00 94.62 287 VAL A O 1
ATOM 2164 N N . HIS A 1 288 ? -16.226 13.917 -0.132 1.00 93.06 288 HIS A N 1
ATOM 2165 C CA . HIS A 1 288 ? -14.982 14.639 -0.405 1.00 93.06 288 HIS A CA 1
ATOM 2166 C C . HIS A 1 288 ? -14.280 14.119 -1.663 1.00 93.06 288 HIS A C 1
ATOM 2168 O O . HIS A 1 288 ? -14.610 13.062 -2.199 1.00 93.06 288 HIS A O 1
ATOM 2174 N N . GLY A 1 289 ? -13.352 14.925 -2.180 1.00 87.94 289 GLY A N 1
ATOM 2175 C CA . GLY A 1 289 ? -12.683 14.683 -3.456 1.00 87.94 289 GLY A CA 1
ATOM 2176 C C . GLY A 1 289 ? -11.403 13.853 -3.356 1.00 87.94 289 GLY A C 1
ATOM 2177 O O . GLY A 1 289 ? -11.023 13.334 -2.309 1.00 87.94 289 GLY A O 1
ATOM 2178 N N . ALA A 1 290 ? -10.702 13.750 -4.484 1.00 82.81 290 ALA A N 1
ATOM 2179 C CA . ALA A 1 290 ? -9.408 13.082 -4.544 1.00 82.81 290 ALA A CA 1
ATOM 2180 C C . ALA A 1 290 ? -8.407 13.703 -3.553 1.00 82.81 290 ALA A C 1
ATOM 2182 O O . ALA A 1 290 ? -8.351 14.922 -3.397 1.00 82.81 290 ALA A O 1
ATOM 2183 N N . SER A 1 291 ? -7.589 12.849 -2.934 1.00 82.12 291 SER A N 1
ATOM 2184 C CA . SER A 1 291 ? -6.534 13.241 -1.988 1.00 82.12 291 SER A CA 1
ATOM 2185 C C . SER A 1 291 ? -7.021 13.883 -0.678 1.00 82.12 291 SER A C 1
ATOM 2187 O O . SER A 1 291 ? -6.202 14.419 0.066 1.00 82.12 291 SER A O 1
ATOM 2189 N N . VAL A 1 292 ? -8.316 13.793 -0.357 1.00 90.25 292 VAL A N 1
ATOM 2190 C CA . VAL A 1 292 ? -8.852 14.151 0.963 1.00 90.25 292 VAL A CA 1
ATOM 2191 C C . VAL A 1 292 ? -9.120 12.874 1.758 1.00 90.25 292 VAL A C 1
ATOM 2193 O O . VAL A 1 292 ? -9.780 11.950 1.291 1.00 90.25 292 VAL A O 1
ATOM 2196 N N . GLU A 1 293 ? -8.584 12.802 2.974 1.00 92.19 293 GLU A N 1
ATOM 2197 C CA . GLU A 1 293 ? -8.897 11.720 3.906 1.00 92.19 293 GLU A CA 1
ATOM 2198 C C . GLU A 1 293 ? -10.220 12.010 4.620 1.00 92.19 293 GLU A C 1
ATOM 2200 O O . GLU A 1 293 ? -10.488 13.146 5.017 1.00 92.19 293 GLU A O 1
ATOM 2205 N N . ALA A 1 294 ? -11.008 10.965 4.882 1.00 96.19 294 ALA A N 1
ATOM 2206 C CA . ALA A 1 294 ? -12.294 11.077 5.570 1.00 96.19 294 ALA A CA 1
ATOM 2207 C C . ALA A 1 294 ? -12.196 11.844 6.902 1.00 96.19 294 ALA A C 1
ATOM 2209 O O . ALA A 1 294 ? -13.065 12.651 7.227 1.00 96.19 294 ALA A O 1
ATOM 2210 N N . ILE A 1 295 ? -11.117 11.628 7.665 1.00 96.44 295 ILE A N 1
ATOM 2211 C CA . ILE A 1 295 ? -10.914 12.318 8.946 1.00 96.44 295 ILE A CA 1
ATOM 2212 C C . ILE A 1 295 ? -10.701 13.824 8.776 1.00 96.44 295 ILE A C 1
ATOM 2214 O O . ILE A 1 295 ? -11.282 14.594 9.531 1.00 96.44 295 ILE A O 1
ATOM 2218 N N . ASN A 1 296 ? -9.969 14.243 7.740 1.00 96.00 296 ASN A N 1
ATOM 2219 C CA . ASN A 1 296 ? -9.752 15.659 7.446 1.00 96.00 296 ASN A CA 1
ATOM 2220 C C . ASN A 1 296 ? -11.069 16.328 7.040 1.00 96.00 296 ASN A C 1
ATOM 2222 O O . ASN A 1 296 ? -11.341 17.451 7.453 1.00 96.00 296 ASN A O 1
ATOM 2226 N N . GLN A 1 297 ? -11.909 15.617 6.278 1.00 96.88 297 GLN A N 1
ATOM 2227 C CA . GLN A 1 297 ? -13.238 16.102 5.916 1.00 96.88 297 GLN A CA 1
ATOM 2228 C C . GLN A 1 297 ? -14.128 16.285 7.152 1.00 96.88 297 GLN A C 1
ATOM 2230 O O . GLN A 1 297 ? -14.807 17.298 7.275 1.00 96.88 297 GLN A O 1
ATOM 2235 N N . ALA A 1 298 ? -14.126 15.327 8.080 1.00 97.25 298 ALA A N 1
ATOM 2236 C CA . ALA A 1 298 ? -14.932 15.419 9.295 1.00 97.25 298 ALA A CA 1
ATOM 2237 C C . ALA A 1 298 ? -14.442 16.524 10.254 1.00 97.25 298 ALA A C 1
ATOM 2239 O O . ALA A 1 298 ? -15.269 17.219 10.851 1.00 97.25 298 ALA A O 1
ATOM 2240 N N . ASP A 1 299 ? -13.122 16.716 10.356 1.00 97.00 299 ASP A N 1
ATOM 2241 C CA . ASP A 1 299 ? -12.483 17.750 11.185 1.00 97.00 299 ASP A CA 1
ATOM 2242 C C . ASP A 1 299 ? -12.682 19.178 10.639 1.00 97.00 299 ASP A C 1
ATOM 2244 O O . ASP A 1 299 ? -12.533 20.146 11.383 1.00 97.00 299 ASP A O 1
ATOM 2248 N N . ALA A 1 300 ? -13.087 19.337 9.374 1.00 96.81 300 ALA A N 1
ATOM 2249 C CA . ALA A 1 300 ? -13.412 20.642 8.791 1.00 96.81 300 ALA A CA 1
ATOM 2250 C C . ALA A 1 300 ? -14.707 21.269 9.353 1.00 96.81 300 ALA A C 1
ATOM 2252 O O . ALA A 1 300 ? -14.992 22.441 9.098 1.00 96.81 300 ALA A O 1
ATOM 2253 N N . TYR A 1 301 ? -15.503 20.510 10.115 1.00 95.88 301 TYR A N 1
ATOM 2254 C CA . TYR A 1 301 ? -16.778 20.961 10.667 1.00 95.88 301 TYR A CA 1
ATOM 2255 C C . TYR A 1 301 ? -16.759 21.002 12.196 1.00 95.88 301 TYR A C 1
ATOM 2257 O O . TYR A 1 301 ? -16.289 20.087 12.867 1.00 95.88 301 TYR A O 1
ATOM 2265 N N . SER A 1 302 ? -17.387 22.026 12.776 1.00 96.50 302 SER A N 1
ATOM 2266 C CA . SER A 1 302 ? -17.760 21.994 14.192 1.00 96.50 302 SER A CA 1
ATOM 2267 C C . SER A 1 302 ? -18.921 21.027 14.435 1.00 96.50 302 SER A C 1
ATOM 2269 O O . SER A 1 302 ? -19.872 20.993 13.641 1.00 96.50 302 SER A O 1
ATOM 2271 N N . ALA A 1 303 ? -18.870 20.301 15.556 1.00 96.50 303 ALA A N 1
ATOM 2272 C CA . ALA A 1 303 ? -19.939 19.411 16.001 1.00 96.50 303 ALA A CA 1
ATOM 2273 C C . ALA A 1 303 ? -21.289 20.147 16.069 1.00 96.50 303 ALA A C 1
ATOM 2275 O O . ALA A 1 303 ? -21.386 21.263 16.590 1.00 96.50 303 ALA A O 1
ATOM 2276 N N . LYS A 1 304 ? -22.345 19.522 15.539 1.00 95.81 304 LYS A N 1
ATOM 2277 C CA . LYS A 1 304 ? -23.712 20.068 15.560 1.00 95.81 304 LYS A CA 1
ATOM 2278 C C . LYS A 1 304 ? -24.478 19.504 16.748 1.00 95.81 304 LYS A C 1
ATOM 2280 O O . LYS A 1 304 ? -24.233 18.385 17.173 1.00 95.81 304 LYS A O 1
ATOM 2285 N N . ASN A 1 305 ? -25.432 20.254 17.289 1.00 95.56 305 ASN A N 1
ATOM 2286 C CA . ASN A 1 305 ? -26.233 19.784 18.426 1.00 95.56 305 ASN A CA 1
ATOM 2287 C C . ASN A 1 305 ? -27.415 18.877 18.022 1.00 95.56 305 ASN A C 1
ATOM 2289 O O . ASN A 1 305 ? -28.076 18.338 18.903 1.00 95.56 305 ASN A O 1
ATOM 2293 N N . TRP A 1 306 ? -27.699 18.719 16.726 1.00 94.94 306 TRP A N 1
ATOM 2294 C CA . TRP A 1 306 ? -28.889 18.018 16.219 1.00 94.94 306 TRP A CA 1
ATOM 2295 C C . TRP A 1 306 ? -28.576 16.844 15.275 1.00 94.94 306 TRP A C 1
ATOM 2297 O O . TRP A 1 306 ? -29.485 16.113 14.879 1.00 94.94 306 TRP A O 1
ATOM 2307 N N . THR A 1 307 ? -27.308 16.638 14.898 1.00 96.94 307 THR A N 1
ATOM 2308 C CA . THR A 1 307 ? -26.919 15.580 13.953 1.00 96.94 307 THR A CA 1
ATOM 2309 C C . THR A 1 307 ? -25.486 15.109 14.146 1.00 96.94 307 THR A C 1
ATOM 2311 O O . THR A 1 307 ? -24.614 15.888 14.536 1.00 96.94 307 THR A O 1
ATOM 2314 N N . ASN A 1 308 ? -25.258 13.836 13.829 1.00 96.81 308 ASN A N 1
ATOM 2315 C CA . ASN A 1 308 ? -23.930 13.276 13.624 1.00 96.81 308 ASN A CA 1
ATOM 2316 C C . ASN A 1 308 ? -23.512 13.493 12.167 1.00 96.81 308 ASN A C 1
ATOM 2318 O O . ASN A 1 308 ? -24.296 13.241 11.251 1.00 96.81 308 ASN A O 1
ATOM 2322 N N . LEU A 1 309 ? -22.272 13.915 11.940 1.00 97.69 309 LEU A N 1
ATOM 2323 C CA . LEU A 1 309 ? -21.702 13.992 10.598 1.00 97.69 309 LEU A CA 1
ATOM 2324 C C . LEU A 1 309 ? -20.793 12.788 10.365 1.00 97.69 309 LEU A C 1
ATOM 2326 O O . LEU A 1 309 ? -19.950 12.464 11.198 1.00 97.69 309 LEU A O 1
ATOM 2330 N N . VAL A 1 310 ? -20.946 12.140 9.215 1.00 97.44 310 VAL A N 1
ATOM 2331 C CA . VAL A 1 310 ? -20.094 11.034 8.778 1.00 97.44 310 VAL A CA 1
ATOM 2332 C C . VAL A 1 310 ? -19.446 11.382 7.447 1.00 97.44 310 VAL A C 1
ATOM 2334 O O . VAL A 1 310 ? -20.123 11.783 6.504 1.00 97.44 310 VAL A O 1
ATOM 2337 N N . ALA A 1 311 ? -18.132 11.199 7.367 1.00 97.75 311 ALA A N 1
ATOM 2338 C CA . ALA A 1 311 ? -17.368 11.265 6.130 1.00 97.75 311 ALA A CA 1
ATOM 2339 C C . ALA A 1 311 ? -16.855 9.852 5.785 1.00 97.75 311 ALA A C 1
ATOM 2341 O O . ALA A 1 311 ? -16.061 9.296 6.549 1.00 97.75 311 ALA A O 1
ATOM 2342 N N . PRO A 1 312 ? -17.309 9.227 4.685 1.00 94.94 312 PRO A N 1
ATOM 2343 C CA . PRO A 1 312 ? -16.848 7.903 4.270 1.00 94.94 312 PRO A CA 1
ATOM 2344 C C . PRO A 1 312 ? -15.463 7.980 3.611 1.00 94.94 312 PRO A C 1
ATOM 2346 O O . PRO A 1 312 ? -15.043 9.044 3.163 1.00 94.94 312 PRO A O 1
ATOM 2349 N N . THR A 1 313 ? -14.734 6.867 3.515 1.00 88.31 313 THR A N 1
ATOM 2350 C CA . THR A 1 313 ? -13.567 6.774 2.616 1.00 88.31 313 THR A CA 1
ATOM 2351 C C . THR A 1 313 ? -14.014 6.592 1.167 1.00 88.31 313 THR A C 1
ATOM 2353 O O . THR A 1 313 ? -15.005 5.914 0.929 1.00 88.31 313 THR A O 1
ATOM 2356 N N . ASN A 1 314 ? -13.264 7.138 0.202 1.00 70.62 314 ASN A N 1
ATOM 2357 C CA . ASN A 1 314 ? -13.556 7.058 -1.241 1.00 70.62 314 ASN A CA 1
ATOM 2358 C C . ASN A 1 314 ? -13.261 5.667 -1.851 1.00 70.62 314 ASN A C 1
ATOM 2360 O O . ASN A 1 314 ? -12.552 5.562 -2.852 1.00 70.62 314 ASN A O 1
ATOM 2364 N N . ARG A 1 315 ? -13.759 4.598 -1.224 1.00 58.41 315 ARG A N 1
ATOM 2365 C CA . ARG A 1 315 ? -13.615 3.207 -1.665 1.00 58.41 315 ARG A CA 1
ATOM 2366 C C . ARG A 1 315 ? -14.958 2.507 -1.721 1.00 58.41 315 ARG A C 1
ATOM 2368 O O . ARG A 1 315 ? -15.733 2.684 -0.758 1.00 58.41 315 ARG A O 1
#

pLDDT: mean 90.55, std 13.16, range [31.3, 98.81]

Foldseek 3Di:
DDDDPPPPPQDAKDKDWFWKWKKWADDDPPPDPDDDDQLVVCLVVVHDDDCVRHDVPTHIDIFTAPPVSKQFDPSLQQMKMKGKDADQAWFKWWKFKFQFCWKAKQSRTDHHNNHRLRQRIFIDIDHHGIIMMMGGGNPGMIIIMIIGSDQQKEWGCSPKAAWAAEPPDFAKAKIKIKIFGNAQAKQAQKWKWKDDPNDIDIGTFGIAHHRGMDIGMDIHHTNPDQKIKMWMDRPPDTRYIDIHGHHYDYPQAWIWHWDQDPPPRHIFIKIKREAPAPPQPAEAEFEDDPPDDRSNRSVVDDHHNRYMYIYGGPD

Sequence (315 aa):
MTAAFAFLAFLPPSTESLREAWVVPVKGPSTAQIRFDPVEAAFAAGEAVSPDRPLAGAAWTAIKAGDDGAFTGDALRSGVIAIRVASPESRTALLEAQGASLAWVNGEPRVGDVYSSGYVSLPIRLKKGDNLLLFRVARGRLKVDLVDGPKPISLDARDATLPDRIEGRPEPLWAALVVRNATDKPGSGLTIEARSGGKRIRTAVGAAPAYGVRKVGFRIPDARTEETTVRLFQGNRELDRTTVKLRLRKANETRKRTFVSGIDGSVQYYAENPASRAGAESLVLSVHGASVEAINQADAYSAKNWTNLVAPTNR

Secondary structure (DSSP, 8-state):
----------PPPPEEE--EEEEEE----TT-SS---HHHHHHHTT---BTTBPPTT---EEEE--TTSEEESGGGTTEEEEEEEEESS-EEEEEEEETEEEEEETTEEEE-BTT--S---EEEEEPSEEEEEEEEESSSEEEEEEEES--SEEEEEEEEE-PPEETTB---EEEEEEEEE-SSS-EEEEEEEEEETTEEEEEEEEEE-TTEEEEEEEEES-TTSSEEEEEEEETTEEEEEEEEE--EE-TTS-EEEEEE-TTT--EEEEEEE--SSTT--EEEE----TT--HHHHHHTSPPPSSEEEEEE---

Radius of gyration: 22.99 Å; chains: 1; bounding box: 62×56×63 Å